Protein AF-0000000066937767 (afdb_homodimer)

Sequence (294 aa):
MSDTKASGKNSNMIISRSSRDGSASFNATEVSEKFTGGAVWVDTVLAAEGILVHNVNFAPGARSFWHWHEKGQVLRVTAGCGWLCDRGAKPVRINVGDVIWCPSSTEHWHGADDQSYMVHQAVSLGSVRFMEEVSDDTYQAKTDSKAMSDTKASGKNSNMIISRSSRDGSASFNATEVSEKFTGGAVWVDTVLAAEGILVHNVNFAPGARSFWHWHEKGQVLRVTAGC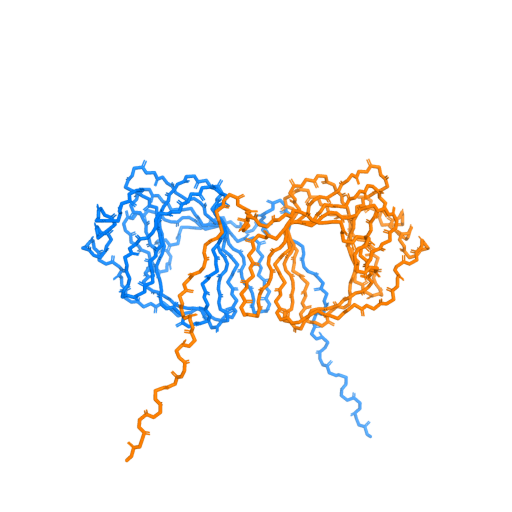GWLCDRGAKPVRINVGDVIWCPSSTEHWHGADDQSYMVHQAVSLGSVRFMEEVSDDTYQAKTDSKA

InterPro domains:
  IPR011051 RmlC-like cupin domain superfamily [SSF51182] (33-140)
  IPR013096 Cupin 2, conserved barrel [PF07883] (56-115)
  IPR014710 RmlC-like jelly roll fold [G3DSA:2.60.120.10] (10-146)
  IPR047263 Hydroxynitrile lyase-like, cupin domain [cd02233] (35-134)

Foldseek 3Di:
DPPPPPPPQCPDDDDFPPQANPDDKDFCCPPPVFKDQDTKIWGWRDDDVFKTKIKIKADARMKGAKKFAQAWKKKAWQDKKWWKDWPPGAIDIDDHPDIDIGGGPTIMMMAHHNPIMTIMMMIGGHDMDGDDGQDPVNRCSNVVPDD/DPPPPDPPQCPDDDDFPPQANPDDKDWCCPPPVQKDQDTKIWGWRDDDVFKTKIKIKADARMKGAKKFAQAWKKKAWQDKKWWKDWPPGAIDIDDHPDIDIGGGPTIMMMAHHNPIMTIMMMIGGHDMDGDDGCDPVNRCSNVVPDD

Structure (mmCIF, N/CA/C/O backbone):
data_AF-0000000066937767-model_v1
#
loop_
_entity.id
_entity.type
_entity.pdbx_description
1 polymer 'Unplaced genomic scaffold supercont1.4, whole genome shotgun sequence'
#
loop_
_atom_site.group_PDB
_atom_site.id
_atom_site.type_symbol
_atom_site.label_atom_id
_atom_site.label_alt_id
_atom_site.label_comp_id
_atom_site.label_asym_id
_atom_site.label_entity_id
_atom_site.label_seq_id
_atom_site.pdbx_PDB_ins_code
_atom_site.Cartn_x
_atom_site.Cartn_y
_atom_site.Cartn_z
_atom_site.occupancy
_atom_site.B_iso_or_equiv
_atom_site.auth_seq_id
_atom_site.auth_comp_id
_atom_site.auth_asym_id
_atom_site.auth_atom_id
_atom_site.pdbx_PDB_model_num
ATOM 1 N N . MET A 1 1 ? -39.125 -17.797 -9.078 1 27.03 1 MET A N 1
ATOM 2 C CA . MET A 1 1 ? -38.062 -17.672 -8.086 1 27.03 1 MET A CA 1
ATOM 3 C C . MET A 1 1 ? -36.906 -16.859 -8.633 1 27.03 1 MET A C 1
ATOM 5 O O . MET A 1 1 ? -36.25 -17.266 -9.594 1 27.03 1 MET A O 1
ATOM 9 N N . SER A 1 2 ? -37.031 -15.539 -8.711 1 28.5 2 SER A N 1
ATOM 10 C CA . SER A 1 2 ? -36.25 -14.547 -9.43 1 28.5 2 SER A CA 1
ATOM 11 C C . SER A 1 2 ? -34.781 -14.547 -8.961 1 28.5 2 SER A C 1
ATOM 13 O O . SER A 1 2 ? -34.5 -14.43 -7.766 1 28.5 2 SER A O 1
ATOM 15 N N . ASP A 1 3 ? -33.844 -15.305 -9.547 1 27.56 3 ASP A N 1
ATOM 16 C CA . ASP A 1 3 ? -32.406 -15.461 -9.359 1 27.56 3 ASP A CA 1
ATOM 17 C C . ASP A 1 3 ? -31.703 -14.109 -9.398 1 27.56 3 ASP A C 1
ATOM 19 O O . ASP A 1 3 ? -31.484 -13.539 -10.469 1 27.56 3 ASP A O 1
ATOM 23 N N . THR A 1 4 ? -32.156 -13.133 -8.664 1 30.83 4 THR A N 1
ATOM 24 C CA . THR A 1 4 ? -31.516 -11.828 -8.633 1 30.83 4 THR A CA 1
ATOM 25 C C . THR A 1 4 ? -30 -11.992 -8.57 1 30.83 4 THR A C 1
ATOM 27 O O . THR A 1 4 ? -29.453 -12.438 -7.555 1 30.83 4 THR A O 1
ATOM 30 N N . LYS A 1 5 ? -29.438 -12.281 -9.664 1 31.95 5 LYS A N 1
ATOM 31 C CA . LYS A 1 5 ? -28 -12.227 -9.883 1 31.95 5 LYS A CA 1
ATOM 32 C C . LYS A 1 5 ? -27.375 -11.039 -9.148 1 31.95 5 LYS A C 1
ATOM 34 O O . LYS A 1 5 ? -27.797 -9.898 -9.336 1 31.95 5 LYS A O 1
ATOM 39 N N . ALA A 1 6 ? -26.844 -11.195 -7.984 1 34 6 ALA A N 1
ATOM 40 C CA . ALA A 1 6 ? -26.109 -10.195 -7.207 1 34 6 ALA A CA 1
ATOM 41 C C . ALA A 1 6 ? -25.422 -9.188 -8.117 1 34 6 ALA A C 1
ATOM 43 O O . ALA A 1 6 ? -24.797 -9.562 -9.109 1 34 6 ALA A O 1
ATOM 44 N N . SER A 1 7 ? -25.719 -8.055 -8.438 1 36.56 7 SER A N 1
ATOM 45 C CA . SER A 1 7 ? -25.172 -6.953 -9.219 1 36.56 7 SER A CA 1
ATOM 46 C C . SE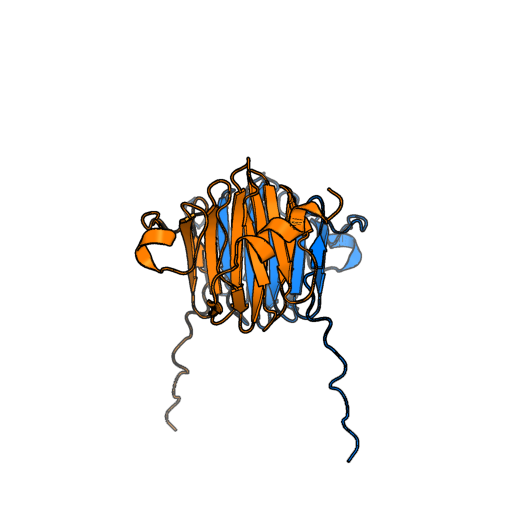R A 1 7 ? -23.641 -6.973 -9.195 1 36.56 7 SER A C 1
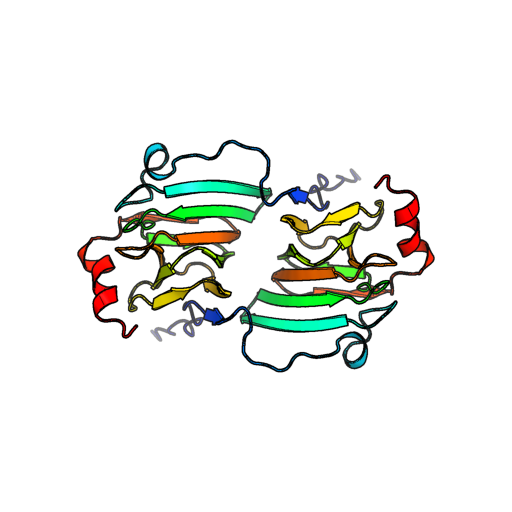ATOM 48 O O . SER A 1 7 ? -23.031 -6.93 -8.125 1 36.56 7 SER A O 1
ATOM 50 N N . GLY A 1 8 ? -22.891 -7.668 -9.992 1 37.34 8 GLY A N 1
ATOM 51 C CA . GLY A 1 8 ? -21.578 -8.273 -10.055 1 37.34 8 GLY A CA 1
ATOM 52 C C . GLY A 1 8 ? -20.453 -7.328 -9.664 1 37.34 8 GLY A C 1
ATOM 53 O O . GLY A 1 8 ? -20.172 -6.367 -10.383 1 37.34 8 GLY A O 1
ATOM 54 N N . LYS A 1 9 ? -20.328 -6.844 -8.43 1 46.44 9 LYS A N 1
ATOM 55 C CA . LYS A 1 9 ? -19.188 -6.098 -7.914 1 46.44 9 LYS A CA 1
ATOM 56 C C . LYS A 1 9 ? -17.938 -6.348 -8.758 1 46.44 9 LYS A C 1
ATOM 58 O O . LYS A 1 9 ? -17.641 -7.492 -9.117 1 46.44 9 LYS A O 1
ATOM 63 N N . ASN A 1 10 ? -17.656 -5.438 -9.625 1 52.62 1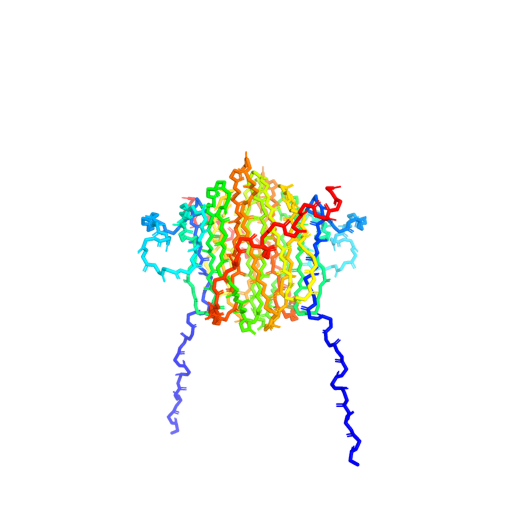0 ASN A N 1
ATOM 64 C CA . ASN A 1 10 ? -16.453 -5.582 -10.445 1 52.62 10 ASN A CA 1
ATOM 65 C C . ASN A 1 10 ? -15.312 -6.203 -9.656 1 52.62 10 ASN A C 1
ATOM 67 O O . ASN A 1 10 ? -14.734 -5.559 -8.773 1 52.62 10 ASN A O 1
ATOM 71 N N . SER A 1 11 ? -15.328 -7.461 -9.461 1 68.81 11 SER A N 1
ATOM 72 C CA . SER A 1 11 ? -14.469 -8.359 -8.688 1 68.81 11 SER A CA 1
ATOM 73 C C . SER A 1 11 ? -13.109 -8.523 -9.352 1 68.81 11 SER A C 1
ATOM 75 O O . SER A 1 11 ? -12.289 -9.328 -8.898 1 68.81 11 SER A O 1
ATOM 77 N N . ASN A 1 12 ? -12.961 -7.488 -10.43 1 85.81 12 ASN A N 1
ATOM 78 C CA . ASN A 1 12 ? -11.695 -7.699 -11.125 1 85.81 12 ASN A CA 1
ATOM 79 C C . ASN A 1 12 ? -10.602 -6.766 -10.602 1 85.81 12 ASN A C 1
ATOM 81 O O . ASN A 1 12 ? -10.898 -5.676 -10.117 1 85.81 12 ASN A O 1
ATOM 85 N N . MET A 1 13 ? -9.461 -7.148 -10.82 1 92.31 13 MET A N 1
ATOM 86 C CA . MET A 1 13 ? -8.312 -6.34 -10.43 1 92.31 13 MET A CA 1
ATOM 87 C C . MET A 1 13 ? -8.258 -5.047 -11.234 1 92.31 13 MET A C 1
ATOM 89 O O . MET A 1 13 ? -8.742 -4.992 -12.367 1 92.31 13 MET A O 1
ATOM 93 N N . ILE A 1 14 ? -7.781 -3.996 -10.742 1 93.94 14 ILE A N 1
ATOM 94 C CA . ILE A 1 14 ? -7.508 -2.711 -11.383 1 93.94 14 ILE A CA 1
ATOM 95 C C . ILE A 1 14 ? -6.008 -2.441 -11.375 1 93.94 14 ILE A C 1
ATOM 97 O O . ILE A 1 14 ? -5.34 -2.609 -10.352 1 93.94 14 ILE A O 1
ATOM 101 N N . ILE A 1 15 ? -5.449 -2.027 -12.523 1 94.56 15 ILE A N 1
ATOM 102 C CA . ILE A 1 15 ? -4.02 -1.774 -12.625 1 94.56 15 ILE A CA 1
ATOM 103 C C . ILE A 1 15 ? -3.779 -0.325 -13.039 1 94.56 15 ILE A C 1
ATOM 105 O O . ILE A 1 15 ? -4.32 0.135 -14.047 1 94.56 15 ILE A O 1
ATOM 109 N N . SER A 1 16 ? -3.074 0.351 -12.234 1 94.38 16 SER A N 1
ATOM 110 C CA . SER A 1 16 ? -2.502 1.632 -12.633 1 94.38 16 SER A CA 1
ATOM 111 C C . SER A 1 16 ? -1.098 1.456 -13.203 1 94.38 16 SER A C 1
ATOM 113 O O . SER A 1 16 ? -0.215 0.915 -12.531 1 94.38 16 SER A O 1
ATOM 115 N N . ARG A 1 17 ? -0.995 1.989 -14.383 1 91.31 17 ARG A N 1
ATOM 116 C CA . ARG A 1 17 ? 0.291 1.852 -15.062 1 91.31 17 ARG A CA 1
ATOM 117 C C . ARG A 1 17 ? 1.196 3.041 -14.758 1 91.31 17 ARG A C 1
ATOM 119 O O . ARG A 1 17 ? 0.728 4.18 -14.672 1 91.31 17 ARG A O 1
ATOM 126 N N . SER A 1 18 ? 2.43 2.902 -14.547 1 85.44 18 SER A N 1
ATOM 127 C CA . SER A 1 18 ? 3.455 3.926 -14.375 1 85.44 18 SER A CA 1
ATOM 128 C C . SER A 1 18 ? 3.221 4.734 -13.102 1 85.44 18 SER A C 1
ATOM 130 O O . SER A 1 18 ? 3.426 5.949 -13.086 1 85.44 18 SER A O 1
ATOM 132 N N . SER A 1 19 ? 2.57 4.152 -12.133 1 86.5 19 SER A N 1
ATOM 133 C CA . SER A 1 19 ? 2.334 4.719 -10.812 1 86.5 19 SER A CA 1
ATOM 134 C C . SER A 1 19 ? 1.391 5.914 -10.883 1 86.5 19 SER A C 1
ATOM 136 O O . SER A 1 19 ? 1.512 6.855 -10.094 1 86.5 19 SER A O 1
ATOM 138 N N . ARG A 1 20 ? 0.561 5.969 -11.898 1 89.62 20 ARG A N 1
ATOM 139 C CA . ARG A 1 20 ? -0.478 6.984 -12.023 1 89.62 20 ARG A CA 1
ATOM 140 C C . ARG A 1 20 ? -1.668 6.457 -12.82 1 89.62 20 ARG A C 1
ATOM 142 O O . ARG A 1 20 ? -1.515 5.566 -13.664 1 89.62 20 ARG A O 1
ATOM 149 N N . ASP A 1 21 ? -2.746 7.055 -12.609 1 90.38 21 ASP A N 1
ATOM 150 C CA . ASP A 1 21 ? -3.924 6.582 -13.336 1 90.38 21 ASP A CA 1
ATOM 151 C C . ASP A 1 21 ? -4.156 7.402 -14.602 1 90.38 21 ASP A C 1
ATOM 153 O O . ASP A 1 21 ? -5.113 7.16 -15.344 1 90.38 21 ASP A O 1
ATOM 157 N N . GLY A 1 22 ? -3.307 8.438 -14.836 1 89.5 22 GLY A N 1
ATOM 158 C CA . GLY A 1 22 ? -3.371 9.219 -16.062 1 89.5 22 GLY A CA 1
ATOM 159 C C . GLY A 1 22 ? -4.023 10.578 -15.867 1 89.5 22 GLY A C 1
ATOM 160 O O . GLY A 1 22 ? -3.908 11.453 -16.719 1 89.5 22 GLY A O 1
ATOM 161 N N . SER A 1 23 ? -4.734 10.789 -14.75 1 91.44 23 SER A N 1
ATOM 162 C CA . SER A 1 23 ? -5.344 12.086 -14.477 1 91.44 23 SER A CA 1
ATOM 163 C C . SER A 1 23 ? -4.285 13.148 -14.195 1 91.44 23 SER A C 1
ATOM 165 O O . SER A 1 23 ? -3.146 12.828 -13.859 1 91.44 23 SER A O 1
ATOM 167 N N . ALA A 1 24 ? -4.656 14.359 -14.398 1 93.5 24 ALA A N 1
ATOM 168 C CA . ALA A 1 24 ? -3.744 15.461 -14.125 1 93.5 24 ALA A CA 1
ATOM 169 C C . ALA A 1 24 ? -3.436 15.555 -12.633 1 93.5 24 ALA A C 1
ATOM 171 O O . ALA A 1 24 ? -4.312 15.336 -11.797 1 93.5 24 ALA A O 1
ATOM 172 N N . SER A 1 25 ? -2.18 15.852 -12.43 1 95.12 25 SER A N 1
ATOM 173 C CA . SER A 1 25 ? -1.875 16.266 -11.062 1 95.12 25 SER A CA 1
ATOM 174 C C . SER A 1 25 ? -2.656 17.5 -10.664 1 95.12 25 SER A C 1
ATOM 176 O O . SER A 1 25 ? -2.955 18.359 -11.508 1 95.12 25 SER A O 1
ATOM 178 N N . PHE A 1 26 ? -2.924 17.562 -9.32 1 94.12 26 PHE A N 1
ATOM 179 C CA . PHE A 1 26 ? -3.633 18.781 -8.93 1 94.12 26 PHE A CA 1
ATOM 180 C C . PHE A 1 26 ? -3.064 19.344 -7.633 1 94.12 26 PHE A C 1
ATOM 182 O O . PHE A 1 26 ? -2.48 18.609 -6.836 1 94.12 26 PHE A O 1
ATOM 189 N N . ASN A 1 27 ? -3.217 20.656 -7.535 1 95.69 27 ASN A N 1
ATOM 190 C CA . ASN A 1 27 ? -2.818 21.359 -6.32 1 95.69 27 ASN A CA 1
ATOM 191 C C . ASN A 1 27 ? -3.891 21.25 -5.238 1 95.69 27 ASN A C 1
ATOM 193 O O . ASN A 1 27 ? -4.871 22 -5.262 1 95.69 27 ASN A O 1
ATOM 197 N N . ALA A 1 28 ? -3.619 20.438 -4.297 1 95.12 28 ALA A N 1
ATOM 198 C CA . ALA A 1 28 ? -4.621 20.141 -3.279 1 95.12 28 ALA A CA 1
ATOM 199 C C . ALA A 1 28 ? -4.805 21.312 -2.322 1 95.12 28 ALA A C 1
ATOM 201 O O . ALA A 1 28 ? -5.891 21.516 -1.772 1 95.12 28 ALA A O 1
ATOM 202 N N . THR A 1 29 ? -3.73 22.031 -2.086 1 92.69 29 THR A N 1
ATOM 203 C CA . THR A 1 29 ? -3.832 23.203 -1.231 1 92.69 29 THR A CA 1
ATOM 204 C C . THR A 1 29 ? -4.828 24.203 -1.811 1 92.69 29 THR A C 1
ATOM 206 O O . THR A 1 29 ? -5.582 24.844 -1.068 1 92.69 29 THR A O 1
ATOM 209 N N . GLU A 1 30 ? -4.91 24.281 -3.057 1 88.56 30 GLU A N 1
ATOM 210 C CA . GLU A 1 30 ? -5.766 25.266 -3.717 1 88.56 30 GLU A CA 1
ATOM 211 C C . GLU A 1 30 ? -7.195 24.75 -3.854 1 88.56 30 GLU A C 1
ATOM 213 O O . GLU A 1 30 ? -8.156 25.516 -3.719 1 88.56 30 GLU A O 1
ATOM 218 N N . VAL A 1 31 ? -7.363 23.484 -3.988 1 87.75 31 VAL A N 1
ATOM 219 C CA . VAL A 1 31 ? -8.68 22.984 -4.387 1 87.75 31 VAL A CA 1
ATOM 220 C C . VAL A 1 31 ? -9.438 22.484 -3.164 1 87.75 31 VAL A C 1
ATOM 222 O O . VAL A 1 31 ? -10.656 22.328 -3.199 1 87.75 31 VAL A O 1
ATOM 225 N N . SER A 1 32 ? -8.906 22.156 -2.012 1 83.5 32 SER A N 1
ATOM 226 C CA . SER A 1 32 ? -9.641 21.484 -0.945 1 83.5 32 SER A CA 1
ATOM 227 C C . SER A 1 32 ? -9.516 22.234 0.375 1 83.5 32 SER A C 1
ATOM 229 O O . SER A 1 32 ? -10.328 22.047 1.285 1 83.5 32 SER A O 1
ATOM 231 N N . GLU A 1 33 ? -8.562 23.062 0.657 1 86.56 33 GLU A N 1
ATOM 232 C CA . GLU A 1 33 ? -8.297 23.734 1.929 1 86.56 33 GLU A CA 1
ATOM 233 C C . GLU A 1 33 ? -8.07 22.719 3.047 1 86.56 33 GLU A C 1
ATOM 235 O O . GLU A 1 33 ? -8.617 22.875 4.145 1 86.56 33 GLU A O 1
ATOM 240 N N . LYS A 1 34 ? -7.43 21.625 2.793 1 96.38 34 LYS A N 1
ATOM 241 C CA . LYS A 1 34 ? -7.184 20.547 3.758 1 96.38 34 LYS A CA 1
ATOM 242 C C . LYS A 1 34 ? -5.695 20.438 4.086 1 96.38 34 LYS A C 1
ATOM 244 O O . LYS A 1 34 ? -5.262 19.453 4.699 1 96.38 34 LYS A O 1
ATOM 249 N N . PHE A 1 35 ? -4.977 21.469 3.648 1 97.94 35 PHE A N 1
ATOM 250 C CA . PHE A 1 35 ? -3.531 21.516 3.846 1 97.94 35 PHE A CA 1
ATOM 251 C C . PHE A 1 35 ? -3.086 22.922 4.234 1 97.94 35 PHE A C 1
ATOM 253 O O . PHE A 1 35 ? -3.797 23.891 3.982 1 97.94 35 PHE A O 1
ATOM 260 N N . THR A 1 36 ? -1.936 23.047 4.824 1 97.25 36 THR A N 1
ATOM 261 C CA . THR A 1 36 ? -1.391 24.344 5.215 1 97.25 36 THR A CA 1
ATOM 262 C C . THR A 1 36 ? 0.134 24.328 5.156 1 97.25 36 THR A C 1
ATOM 264 O O . THR A 1 36 ? 0.746 23.266 5.023 1 97.25 36 THR A O 1
ATOM 267 N N . GLY A 1 37 ? 0.744 25.469 5.164 1 97.06 37 GLY A N 1
ATOM 268 C CA . GLY A 1 37 ? 2.184 25.609 5.305 1 97.06 37 GLY A CA 1
ATOM 269 C C . GLY A 1 37 ? 2.914 25.609 3.977 1 97.06 37 GLY A C 1
ATOM 270 O O . GLY A 1 37 ? 4.125 25.844 3.928 1 97.06 37 GLY A O 1
ATOM 271 N N . GLY A 1 38 ? 2.229 25.359 2.885 1 96.88 38 GLY A N 1
ATOM 272 C CA . GLY A 1 38 ? 2.826 25.344 1.56 1 96.88 38 GLY A CA 1
ATOM 273 C C . GLY A 1 38 ? 2.018 24.547 0.554 1 96.88 38 GLY A C 1
ATOM 274 O O . GLY A 1 38 ? 0.963 24 0.89 1 96.88 38 GLY A O 1
ATOM 275 N N . ALA A 1 39 ? 2.541 24.453 -0.615 1 97.5 39 ALA A N 1
ATOM 276 C CA . ALA A 1 39 ? 1.833 23.75 -1.683 1 97.5 39 ALA A CA 1
ATOM 277 C C . ALA A 1 39 ? 1.867 22.234 -1.461 1 97.5 39 ALA A C 1
ATOM 279 O O . ALA A 1 39 ? 2.891 21.688 -1.046 1 97.5 39 ALA A O 1
ATOM 280 N N . VAL A 1 40 ? 0.792 21.609 -1.75 1 98.62 40 VAL A N 1
ATOM 281 C CA . VAL A 1 40 ? 0.689 20.156 -1.787 1 98.62 40 VAL A CA 1
ATOM 282 C C . VAL A 1 40 ? 0.133 19.703 -3.139 1 98.62 40 VAL A C 1
ATOM 284 O O . VAL A 1 40 ? -0.978 20.094 -3.516 1 98.62 40 VAL A O 1
ATOM 287 N N . TRP A 1 41 ? 0.929 18.953 -3.863 1 98 41 TRP A N 1
ATOM 288 C CA . TRP A 1 41 ? 0.505 18.406 -5.152 1 98 41 TRP A CA 1
ATOM 289 C C . TRP A 1 41 ? 0.172 16.922 -5.039 1 98 41 TRP A C 1
ATOM 291 O O . TRP A 1 41 ? 0.88 16.172 -4.363 1 98 41 TRP A O 1
ATOM 301 N N . VAL A 1 42 ? -0.881 16.5 -5.703 1 97.38 42 VAL A N 1
ATOM 302 C CA . VAL A 1 42 ? -1.35 15.125 -5.586 1 97.38 42 VAL A CA 1
ATOM 303 C C . VAL A 1 42 ? -1.466 14.5 -6.973 1 97.38 42 VAL A C 1
ATOM 305 O O . VAL A 1 42 ? -1.986 15.125 -7.902 1 97.38 42 VAL A O 1
ATOM 308 N N . ASP A 1 43 ? -0.919 13.273 -7.125 1 97.06 43 ASP A N 1
ATOM 309 C CA . ASP A 1 43 ? -1.178 12.398 -8.258 1 97.06 43 ASP A CA 1
ATOM 310 C C . ASP A 1 43 ? -2.068 11.227 -7.852 1 97.06 43 ASP A C 1
ATOM 312 O O . ASP A 1 43 ? -1.737 10.477 -6.93 1 97.06 43 ASP A O 1
ATOM 316 N N . THR A 1 44 ? -3.121 11.117 -8.602 1 97.25 44 THR A N 1
ATOM 317 C CA . THR A 1 44 ? -3.92 9.922 -8.367 1 97.25 44 THR A CA 1
ATOM 318 C C . THR A 1 44 ? -3.271 8.703 -9.023 1 97.25 44 THR A C 1
ATOM 320 O O . THR A 1 44 ? -2.975 8.727 -10.219 1 97.25 44 THR A O 1
ATOM 323 N N . VAL A 1 45 ? -3.064 7.73 -8.25 1 97.88 45 VAL A N 1
ATOM 324 C CA . VAL A 1 45 ? -2.475 6.492 -8.742 1 97.88 45 VAL A CA 1
ATOM 325 C C . VAL A 1 45 ? -3.576 5.484 -9.055 1 97.88 45 VAL A C 1
ATOM 327 O O . VAL A 1 45 ? -3.594 4.895 -10.141 1 97.88 45 VAL A O 1
ATOM 330 N N . LEU A 1 46 ? -4.527 5.309 -8.141 1 96.88 46 LEU A N 1
ATOM 331 C CA . LEU A 1 46 ? -5.598 4.324 -8.258 1 96.88 46 LEU A CA 1
ATOM 332 C C . LEU A 1 46 ? -6.797 4.73 -7.41 1 96.88 46 LEU A C 1
ATOM 334 O O . LEU A 1 46 ? -6.637 5.188 -6.273 1 96.88 46 LEU A O 1
ATOM 338 N N . ALA A 1 47 ? -7.996 4.586 -7.98 1 95.38 47 ALA A N 1
ATOM 339 C CA . ALA A 1 47 ? -9.258 4.82 -7.277 1 95.38 47 ALA A CA 1
ATOM 340 C C . ALA A 1 47 ? -10.234 3.672 -7.512 1 95.38 47 ALA A C 1
ATOM 342 O O . ALA A 1 47 ? -10.547 3.34 -8.656 1 95.38 47 ALA A O 1
ATOM 343 N N . ALA A 1 48 ? -10.633 3.066 -6.496 1 95 48 ALA A N 1
ATOM 344 C CA . ALA A 1 48 ? -11.617 1.989 -6.523 1 95 48 ALA A CA 1
ATOM 345 C C . ALA A 1 48 ? -12.508 2.025 -5.281 1 95 48 ALA A C 1
ATOM 347 O O . ALA A 1 48 ? -12.305 2.857 -4.391 1 95 48 ALA A O 1
ATOM 348 N N . GLU A 1 49 ? -13.508 1.239 -5.277 1 93.06 49 GLU A N 1
ATOM 349 C CA . GLU A 1 49 ? -14.383 1.203 -4.109 1 93.06 49 GLU A CA 1
ATOM 350 C C . GLU A 1 49 ? -13.602 0.868 -2.842 1 93.06 49 GLU A C 1
ATOM 352 O O . GLU A 1 49 ? -12.93 -0.163 -2.775 1 93.06 49 GLU A O 1
ATOM 357 N N . GLY A 1 50 ? -13.648 1.754 -1.936 1 93.19 50 GLY A N 1
ATOM 358 C CA . GLY A 1 50 ? -13.094 1.509 -0.614 1 93.19 50 GLY A CA 1
ATOM 359 C C . GLY A 1 50 ? -11.602 1.786 -0.529 1 93.19 50 GLY A C 1
ATOM 360 O O . GLY A 1 50 ? -10.984 1.554 0.509 1 93.19 50 GLY A O 1
ATOM 361 N N . ILE A 1 51 ? -11.016 2.225 -1.632 1 96.25 51 ILE A N 1
ATOM 362 C CA . ILE A 1 51 ? -9.57 2.432 -1.6 1 96.25 51 ILE A CA 1
ATOM 363 C C . ILE A 1 51 ? -9.195 3.592 -2.518 1 96.25 51 ILE A C 1
ATOM 365 O O . ILE A 1 51 ? -9.758 3.736 -3.607 1 96.25 51 ILE A O 1
ATOM 369 N N . LEU A 1 52 ? -8.297 4.395 -2.086 1 97.31 52 LEU A N 1
ATOM 370 C CA . LEU A 1 52 ? -7.656 5.453 -2.859 1 97.31 52 LEU A CA 1
ATOM 371 C C . LEU A 1 52 ? -6.145 5.422 -2.672 1 97.31 52 LEU A C 1
ATOM 373 O O . LEU A 1 52 ? -5.656 5.32 -1.545 1 97.31 52 LEU A O 1
ATOM 377 N N . VAL A 1 53 ? -5.41 5.426 -3.803 1 98.19 53 VAL A N 1
ATOM 378 C CA . VAL A 1 53 ? -3.951 5.496 -3.762 1 98.19 53 VAL A CA 1
ATOM 379 C C . VAL A 1 53 ? -3.479 6.793 -4.41 1 98.19 53 VAL A C 1
ATOM 381 O O . VAL A 1 53 ? -3.812 7.078 -5.566 1 98.19 53 VAL A O 1
ATOM 384 N N . HIS A 1 54 ? -2.699 7.605 -3.656 1 98.25 54 HIS A N 1
ATOM 385 C CA . HIS A 1 54 ? -2.18 8.883 -4.133 1 98.25 54 HIS A CA 1
ATOM 386 C C . HIS A 1 54 ? -0.676 8.984 -3.908 1 98.25 54 HIS A C 1
ATOM 388 O O . HIS A 1 54 ? -0.168 8.539 -2.877 1 98.25 54 HIS A O 1
ATOM 394 N N . ASN A 1 55 ? -0.022 9.523 -4.859 1 98.19 55 ASN A N 1
ATOM 395 C CA . ASN A 1 55 ? 1.251 10.172 -4.547 1 98.19 55 ASN A CA 1
ATOM 396 C C . ASN A 1 55 ? 1.056 11.617 -4.113 1 98.19 55 ASN A C 1
ATOM 398 O O . ASN A 1 55 ? 0.443 12.406 -4.832 1 98.19 55 ASN A O 1
ATOM 402 N N . VAL A 1 56 ? 1.552 11.977 -2.992 1 98.56 56 VAL A N 1
ATOM 403 C CA . VAL A 1 56 ? 1.357 13.312 -2.438 1 98.56 56 VAL A CA 1
ATOM 404 C C . VAL A 1 56 ? 2.711 13.984 -2.229 1 98.56 56 VAL A C 1
ATOM 406 O O . VAL A 1 56 ? 3.576 13.453 -1.53 1 98.56 56 VAL A O 1
ATOM 409 N N . ASN A 1 57 ? 2.873 15.102 -2.801 1 98.62 57 ASN A N 1
ATOM 410 C CA . ASN A 1 57 ? 4.094 15.898 -2.717 1 98.62 57 ASN A CA 1
ATOM 411 C C . ASN A 1 57 ? 3.891 17.141 -1.857 1 98.62 57 ASN A C 1
ATOM 413 O O . ASN A 1 57 ? 3.197 18.078 -2.266 1 98.62 57 ASN A O 1
ATOM 417 N N . PHE A 1 58 ? 4.504 17.156 -0.762 1 98.81 58 PHE A N 1
ATOM 418 C CA . PHE A 1 58 ? 4.457 18.297 0.148 1 98.81 58 PHE A CA 1
ATOM 419 C C . PHE A 1 58 ? 5.66 19.203 -0.059 1 98.81 58 PHE A C 1
ATOM 421 O O . PHE A 1 58 ? 6.805 18.766 0.062 1 98.81 58 PHE A O 1
ATOM 428 N N . ALA A 1 59 ? 5.422 20.438 -0.321 1 98.69 59 ALA A N 1
ATOM 429 C CA . ALA A 1 59 ? 6.504 21.422 -0.272 1 98.69 59 ALA A CA 1
ATOM 430 C C . ALA A 1 59 ? 7.039 21.578 1.148 1 98.69 59 ALA A C 1
ATOM 432 O O . ALA A 1 59 ? 6.352 21.25 2.117 1 98.69 59 ALA A O 1
ATOM 433 N N . PRO A 1 60 ? 8.281 22.078 1.279 1 98.5 60 PRO A N 1
ATOM 434 C CA . PRO A 1 60 ? 8.805 22.312 2.627 1 98.5 60 PRO A CA 1
ATOM 435 C C . PRO A 1 60 ? 7.848 23.109 3.506 1 98.5 60 PRO A C 1
ATOM 437 O O . PRO A 1 60 ? 7.297 24.125 3.061 1 98.5 60 PRO A O 1
ATOM 440 N N . GLY A 1 61 ? 7.609 22.516 4.688 1 98 61 GLY A N 1
ATOM 441 C CA . GLY A 1 61 ? 6.746 23.188 5.645 1 98 61 GLY A CA 1
ATOM 442 C C . GLY A 1 61 ? 5.285 22.797 5.504 1 98 61 GLY A C 1
ATOM 443 O O . GLY A 1 61 ? 4.48 23.047 6.406 1 98 61 GLY A O 1
ATOM 444 N N . ALA A 1 62 ? 4.883 22.203 4.379 1 98.56 62 ALA A N 1
ATOM 445 C CA . ALA A 1 62 ? 3.486 21.859 4.117 1 98.56 62 ALA A CA 1
ATOM 446 C C . ALA A 1 62 ? 3.068 20.609 4.891 1 98.56 62 ALA A C 1
ATOM 448 O O . ALA A 1 62 ? 3.875 19.703 5.102 1 98.56 62 ALA A O 1
ATOM 449 N N . ARG A 1 63 ? 1.783 20.531 5.273 1 98.56 63 ARG A N 1
ATOM 450 C CA . ARG A 1 63 ? 1.239 19.391 6 1 98.56 63 ARG A CA 1
ATOM 451 C C . ARG A 1 63 ? -0.275 19.312 5.844 1 98.56 63 ARG A C 1
ATOM 453 O O . ARG A 1 63 ? -0.924 20.312 5.523 1 98.56 63 ARG A O 1
ATOM 460 N N . SER A 1 64 ? -0.736 18.172 6.055 1 98.56 64 SER A N 1
ATOM 461 C CA . SER A 1 64 ? -2.182 17.969 6.059 1 98.56 64 SER A CA 1
ATOM 462 C C . SER A 1 64 ? -2.818 18.578 7.305 1 98.56 64 SER A C 1
ATOM 464 O O . SER A 1 64 ? -2.145 18.781 8.312 1 98.56 64 SER A O 1
ATOM 466 N N . PHE A 1 65 ? -4.125 18.797 7.176 1 98.5 65 PHE A N 1
ATOM 467 C CA . PHE A 1 65 ? -4.914 18.984 8.391 1 98.5 65 PHE A CA 1
ATOM 468 C C . PHE A 1 65 ? -4.984 17.688 9.188 1 98.5 65 PHE A C 1
ATOM 470 O O . PHE A 1 65 ? -4.633 16.625 8.68 1 98.5 65 PHE A O 1
ATOM 477 N N . TRP A 1 66 ? -5.363 17.859 10.477 1 98.56 66 TRP A N 1
ATOM 478 C CA . TRP A 1 66 ? -5.73 16.656 11.211 1 98.56 66 TRP A CA 1
ATOM 479 C C . TRP A 1 66 ? -6.789 15.859 10.461 1 98.56 66 TRP A C 1
ATOM 481 O O . TRP A 1 66 ? -7.723 16.438 9.898 1 98.56 66 TRP A O 1
ATOM 491 N N . HIS A 1 67 ? -6.676 14.516 10.492 1 98.56 67 HIS A N 1
ATOM 492 C CA . HIS A 1 67 ? -7.664 13.672 9.82 1 98.56 67 HIS A CA 1
ATOM 493 C C . HIS A 1 67 ? -7.582 12.234 10.312 1 98.56 67 HIS A C 1
ATOM 495 O O . HIS A 1 67 ? -6.676 11.883 11.07 1 98.56 67 HIS A O 1
ATOM 501 N N . TRP A 1 68 ? -8.555 11.445 9.977 1 97.44 68 TRP A N 1
ATOM 502 C CA . TRP A 1 68 ? -8.523 10.008 10.203 1 97.44 68 TRP A CA 1
ATOM 503 C C . TRP A 1 68 ? -9.234 9.266 9.07 1 97.44 68 TRP A C 1
ATOM 505 O O . TRP A 1 68 ? -9.992 9.859 8.312 1 97.44 68 TRP A O 1
ATOM 515 N N . HIS A 1 69 ? -8.906 8.016 8.938 1 97.62 69 HIS A N 1
ATOM 516 C CA . HIS A 1 69 ? -9.477 7.137 7.918 1 97.62 69 HIS A CA 1
ATOM 517 C C . HIS A 1 69 ? -10.32 6.031 8.555 1 97.62 69 HIS A C 1
ATOM 519 O O . HIS A 1 69 ? -9.938 5.477 9.586 1 97.62 69 HIS A O 1
ATOM 525 N N . GLU A 1 70 ? -11.383 5.703 7.898 1 97.12 70 GLU A N 1
ATOM 526 C CA . GLU A 1 70 ? -12.336 4.719 8.398 1 97.12 70 GLU A CA 1
ATOM 527 C C . GLU A 1 70 ? -11.68 3.352 8.562 1 97.12 70 GLU A C 1
ATOM 529 O O . GLU A 1 70 ? -11.906 2.664 9.562 1 97.12 70 GLU A O 1
ATOM 534 N N . LYS A 1 71 ? -10.875 2.943 7.598 1 96.44 71 LYS A N 1
ATOM 535 C CA . LYS A 1 71 ? -10.297 1.604 7.641 1 96.44 71 LYS A CA 1
ATOM 536 C C . LYS A 1 71 ? -8.773 1.661 7.605 1 96.44 71 LYS A C 1
ATOM 538 O O . LYS A 1 71 ? -8.125 0.707 7.18 1 96.44 71 LYS A O 1
ATOM 543 N N . GLY A 1 72 ? -8.18 2.855 7.918 1 96.81 72 GLY A N 1
ATOM 544 C CA . GLY A 1 72 ? -6.742 2.99 8.055 1 96.81 72 GLY A CA 1
ATOM 545 C C . GLY A 1 72 ? -6.07 3.521 6.805 1 96.81 72 GLY A C 1
ATOM 546 O O . GLY A 1 72 ? -6.73 3.762 5.793 1 96.81 72 GLY A O 1
ATOM 547 N N . GLN A 1 73 ? -4.746 3.713 6.934 1 98.19 73 GLN A N 1
ATOM 548 C CA . GLN A 1 73 ? -3.916 4.254 5.863 1 98.19 73 GLN A CA 1
ATOM 549 C C . GLN A 1 73 ? -2.496 3.703 5.938 1 98.19 73 GLN A C 1
ATOM 551 O O . GLN A 1 73 ? -1.928 3.582 7.027 1 98.19 73 GLN A O 1
ATOM 556 N N . VAL A 1 74 ? -1.933 3.395 4.805 1 98.25 74 VAL A N 1
ATOM 557 C CA . VAL A 1 74 ? -0.526 3.02 4.695 1 98.25 74 VAL A CA 1
ATOM 558 C C . VAL A 1 74 ? 0.245 4.117 3.965 1 98.25 74 VAL A C 1
ATOM 560 O O . VAL A 1 74 ? -0.179 4.578 2.902 1 98.25 74 VAL A O 1
ATOM 563 N N . LEU A 1 75 ? 1.344 4.543 4.52 1 98.5 75 LEU A N 1
ATOM 564 C CA . LEU A 1 75 ? 2.225 5.508 3.875 1 98.5 75 LEU A CA 1
ATOM 565 C C . LEU A 1 75 ? 3.574 4.879 3.545 1 98.5 75 LEU A C 1
ATOM 567 O O . LEU A 1 75 ? 4.117 4.113 4.344 1 98.5 75 LEU A O 1
ATOM 571 N N . ARG A 1 76 ? 4.062 5.195 2.418 1 97.81 76 ARG A N 1
ATOM 572 C CA . ARG A 1 76 ? 5.441 4.906 2.041 1 97.81 76 ARG A CA 1
ATOM 573 C C . ARG A 1 76 ? 6.152 6.164 1.555 1 97.81 76 ARG A C 1
ATOM 575 O O . ARG A 1 76 ? 5.762 6.758 0.547 1 97.81 76 ARG A O 1
ATOM 582 N N . VAL A 1 77 ? 7.215 6.52 2.254 1 98.44 77 VAL A N 1
ATOM 583 C CA . VAL A 1 77 ? 7.961 7.703 1.835 1 98.44 77 VAL A CA 1
ATOM 584 C C . VAL A 1 77 ? 8.852 7.355 0.645 1 98.44 77 VAL A C 1
ATOM 586 O O . VAL A 1 77 ? 9.625 6.398 0.698 1 98.44 77 VAL A O 1
ATOM 589 N N . THR A 1 78 ? 8.766 8.164 -0.408 1 97.25 78 THR A N 1
ATOM 590 C CA . THR A 1 78 ? 9.484 7.816 -1.632 1 97.25 78 THR A CA 1
ATOM 591 C C . THR A 1 78 ? 10.523 8.883 -1.973 1 97.25 78 THR A C 1
ATOM 593 O O . THR A 1 78 ? 11.414 8.641 -2.787 1 97.25 78 THR A O 1
ATOM 596 N N . ALA A 1 79 ? 10.352 10.078 -1.406 1 98.19 79 ALA A N 1
ATOM 597 C CA . ALA A 1 79 ? 11.344 11.133 -1.608 1 98.19 79 ALA A CA 1
ATOM 598 C C . ALA A 1 79 ? 11.328 12.125 -0.449 1 98.19 79 ALA A C 1
ATOM 600 O O . ALA A 1 79 ? 10.281 12.383 0.141 1 98.19 79 ALA A O 1
ATOM 601 N N . GLY A 1 80 ? 12.492 12.617 -0.13 1 98.06 80 GLY A N 1
ATOM 602 C CA . GLY A 1 80 ? 12.617 13.617 0.919 1 98.06 80 GLY A CA 1
ATOM 603 C C . GLY A 1 80 ? 12.391 13.055 2.311 1 98.06 80 GLY A C 1
ATOM 604 O O . GLY A 1 80 ? 12.742 11.906 2.586 1 98.06 80 GLY A O 1
ATOM 605 N N . CYS A 1 81 ? 11.977 13.984 3.184 1 98 81 CYS A N 1
ATOM 606 C CA . CYS A 1 81 ? 11.695 13.602 4.562 1 98 81 CYS A CA 1
ATOM 607 C C . CYS A 1 81 ? 10.617 14.484 5.168 1 98 81 CYS A C 1
ATOM 609 O O . CYS A 1 81 ? 10.352 15.578 4.668 1 98 81 CYS A O 1
ATOM 611 N N . GLY A 1 82 ? 10.016 13.969 6.16 1 98.25 82 GLY A N 1
ATOM 612 C CA . GLY A 1 82 ? 8.922 14.703 6.789 1 98.25 82 GLY A CA 1
ATOM 613 C C . GLY A 1 82 ? 8.578 14.195 8.172 1 98.25 82 GLY A C 1
ATOM 614 O O . GLY A 1 82 ? 9.453 13.703 8.898 1 98.25 82 GLY A O 1
ATOM 615 N N . TRP A 1 83 ? 7.312 14.469 8.5 1 98.25 83 TRP A N 1
ATOM 616 C CA . TRP A 1 83 ? 6.875 14.18 9.859 1 98.25 83 TRP A CA 1
ATOM 617 C C . TRP A 1 83 ? 5.465 13.594 9.867 1 98.25 83 TRP A C 1
ATOM 619 O O . TRP A 1 83 ? 4.645 13.922 9.008 1 98.25 83 TRP A O 1
ATOM 629 N N . LEU A 1 84 ? 5.227 12.789 10.789 1 98 84 LEU A N 1
ATOM 630 C CA . LEU A 1 84 ? 3.92 12.234 11.117 1 98 84 LEU A CA 1
ATOM 631 C C . LEU A 1 84 ? 3.648 12.344 12.617 1 98 84 LEU A C 1
ATOM 633 O O . LEU A 1 84 ? 4.555 12.164 13.43 1 98 84 LEU A O 1
ATOM 637 N N . CYS A 1 85 ? 2.359 12.562 12.93 1 97.5 85 CYS A N 1
ATOM 638 C CA . CYS A 1 85 ? 2.035 12.727 14.344 1 97.5 85 CYS A CA 1
ATOM 639 C C . CYS A 1 85 ? 0.62 12.242 14.641 1 97.5 85 CYS A C 1
ATOM 641 O O . CYS A 1 85 ? -0.338 12.695 14.008 1 97.5 85 CYS A O 1
ATOM 643 N N . ASP A 1 86 ? 0.531 11.328 15.578 1 96.69 86 ASP A N 1
ATOM 644 C CA . ASP A 1 86 ? -0.772 10.992 16.141 1 96.69 86 ASP A CA 1
ATOM 645 C C . ASP A 1 86 ? -1.24 12.062 17.125 1 96.69 86 ASP A C 1
ATOM 647 O O . ASP A 1 86 ? -0.429 12.656 17.844 1 96.69 86 ASP A O 1
ATOM 651 N N . ARG A 1 87 ? -2.496 12.172 17.125 1 96.38 87 ARG A N 1
ATOM 652 C CA . ARG A 1 87 ? -3.025 13.102 18.125 1 96.38 87 ARG A CA 1
ATOM 653 C C . ARG A 1 87 ? -2.568 12.719 19.531 1 96.38 87 ARG A C 1
ATOM 655 O O . ARG A 1 87 ? -2.658 11.555 19.922 1 96.38 87 ARG A O 1
ATOM 662 N N . GLY A 1 88 ? -2.061 13.719 20.25 1 93.62 88 GLY A N 1
ATOM 663 C CA . GLY A 1 88 ? -1.622 13.508 21.625 1 93.62 88 GLY A CA 1
ATOM 664 C C . GLY A 1 88 ? -0.191 13.016 21.719 1 93.62 88 GLY A C 1
ATOM 665 O O . GLY A 1 88 ? 0.347 12.875 22.812 1 93.62 88 GLY A O 1
ATOM 666 N N . ALA A 1 89 ? 0.489 12.75 20.672 1 93.88 89 ALA A N 1
ATOM 667 C CA . ALA A 1 89 ? 1.873 12.281 20.656 1 93.88 89 ALA A CA 1
ATOM 668 C C . ALA A 1 89 ? 2.807 13.359 20.094 1 93.88 89 ALA A C 1
ATOM 670 O O . ALA A 1 89 ? 2.359 14.438 19.703 1 93.88 89 ALA A O 1
ATOM 671 N N . LYS A 1 90 ? 4.043 13.023 20.141 1 94 90 LYS A N 1
ATOM 672 C CA . LYS A 1 90 ? 5.031 13.883 19.484 1 94 90 LYS A CA 1
ATOM 673 C C . LYS A 1 90 ? 5.242 13.484 18.031 1 94 90 LYS A C 1
ATOM 675 O O . LYS A 1 90 ? 5.172 12.305 17.688 1 94 90 LYS A O 1
ATOM 680 N N . PRO A 1 91 ? 5.531 14.523 17.25 1 96.88 91 PRO A N 1
ATOM 681 C CA . PRO A 1 91 ? 5.836 14.172 15.859 1 96.88 91 PRO A CA 1
ATOM 682 C C . PRO A 1 91 ? 7.027 13.234 15.727 1 96.88 91 PRO A C 1
ATOM 684 O O . PRO A 1 91 ? 7.992 13.344 16.484 1 96.88 91 PRO A O 1
ATOM 687 N N . VAL A 1 92 ? 6.977 12.391 14.75 1 96.62 92 VAL A N 1
ATOM 688 C CA . VAL A 1 92 ? 8.047 11.445 14.453 1 96.62 92 VAL A CA 1
ATOM 689 C C . VAL A 1 92 ? 8.57 11.68 13.039 1 96.62 92 VAL A C 1
ATOM 691 O O . VAL A 1 92 ? 7.789 11.812 12.094 1 96.62 92 VAL A O 1
ATOM 694 N N . ARG A 1 93 ? 9.867 11.68 12.945 1 97.25 93 ARG A N 1
ATOM 695 C CA . ARG A 1 93 ? 10.469 11.867 11.625 1 97.25 93 ARG A CA 1
ATOM 696 C C . ARG A 1 93 ? 10.258 10.633 10.75 1 97.25 93 ARG A C 1
ATOM 698 O O . ARG A 1 93 ? 10.398 9.5 11.227 1 97.25 93 ARG A O 1
ATOM 705 N N . ILE A 1 94 ? 10.008 10.898 9.523 1 97.12 94 ILE A N 1
ATOM 706 C CA . ILE A 1 94 ? 9.875 9.812 8.562 1 97.12 94 ILE A CA 1
ATOM 707 C C . ILE A 1 94 ? 10.766 10.078 7.355 1 97.12 94 ILE A C 1
ATOM 709 O O . ILE A 1 94 ? 10.93 11.227 6.938 1 97.12 94 ILE A O 1
ATOM 713 N N . ASN A 1 95 ? 11.328 9 6.848 1 97.31 95 ASN A N 1
ATOM 714 C CA . ASN A 1 95 ? 12.32 9.062 5.785 1 97.31 95 ASN A CA 1
ATOM 715 C C . ASN A 1 95 ? 12.016 8.055 4.676 1 97.31 95 ASN A C 1
ATOM 717 O O . ASN A 1 95 ? 11.203 7.152 4.859 1 97.31 95 ASN A O 1
ATOM 721 N N . VAL A 1 96 ? 12.727 8.297 3.514 1 97.19 96 VAL A N 1
ATOM 722 C CA . VAL A 1 96 ? 12.617 7.34 2.418 1 97.19 96 VAL A CA 1
ATOM 723 C C . VAL A 1 96 ? 12.898 5.93 2.934 1 97.19 96 VAL A C 1
ATOM 725 O O . VAL A 1 96 ? 13.867 5.711 3.66 1 97.19 96 VAL A O 1
ATOM 728 N N . GLY A 1 97 ? 11.977 5.012 2.561 1 94.75 97 GLY A N 1
ATOM 729 C CA . GLY A 1 97 ? 12.117 3.641 3.021 1 94.75 97 GLY A CA 1
ATOM 730 C C . GLY A 1 97 ? 11.172 3.297 4.16 1 94.75 97 GLY A C 1
ATOM 731 O O . GLY A 1 97 ? 10.938 2.121 4.445 1 94.75 97 GLY A O 1
ATOM 732 N N . ASP A 1 98 ? 10.711 4.324 4.848 1 97.12 98 ASP A N 1
ATOM 733 C CA . ASP A 1 98 ? 9.75 4.082 5.918 1 97.12 98 ASP A CA 1
ATOM 734 C C . ASP A 1 98 ? 8.391 3.674 5.355 1 97.12 98 ASP A C 1
ATOM 736 O O . ASP A 1 98 ? 7.93 4.234 4.359 1 97.12 98 ASP A O 1
ATOM 740 N N . VAL A 1 99 ? 7.832 2.635 5.906 1 98.06 99 VAL A N 1
ATOM 741 C CA . VAL A 1 99 ? 6.449 2.23 5.684 1 98.06 99 VAL A CA 1
ATOM 742 C C . VAL A 1 99 ? 5.66 2.357 6.984 1 98.06 99 VAL A C 1
ATOM 744 O O . VAL A 1 99 ? 6.066 1.827 8.016 1 98.06 99 VAL A O 1
ATOM 747 N N . ILE A 1 100 ? 4.527 3.066 6.922 1 97.94 100 ILE A N 1
ATOM 748 C CA . ILE A 1 100 ? 3.791 3.428 8.133 1 97.94 100 ILE A CA 1
ATOM 749 C C . ILE A 1 100 ? 2.359 2.908 8.039 1 97.94 100 ILE A C 1
ATOM 751 O O . ILE A 1 100 ? 1.715 3.025 6.992 1 97.94 100 ILE A O 1
ATOM 755 N N . TRP A 1 101 ? 1.896 2.303 9.062 1 98 101 TRP A N 1
ATOM 756 C CA . TRP A 1 101 ? 0.485 1.965 9.211 1 98 101 TRP A CA 1
ATOM 757 C C . TRP A 1 101 ? -0.189 2.889 10.219 1 98 101 TRP A C 1
ATOM 759 O O . TRP A 1 101 ? 0.239 2.977 11.375 1 98 101 TRP A O 1
ATOM 769 N N . CYS A 1 102 ? -1.158 3.627 9.773 1 97.31 102 CYS A N 1
ATOM 770 C CA . CYS A 1 102 ? -2.064 4.387 10.625 1 97.31 102 CYS A CA 1
ATOM 771 C C . CYS A 1 102 ? -3.391 3.652 10.797 1 97.31 102 CYS A C 1
ATOM 773 O O . CYS A 1 102 ? -4.203 3.605 9.875 1 97.31 102 CYS A O 1
ATOM 775 N N . PRO A 1 103 ? -3.699 3.178 11.961 1 96.69 103 PRO A N 1
ATOM 776 C CA . PRO A 1 103 ? -4.895 2.352 12.156 1 96.69 103 PRO A CA 1
ATOM 777 C C . PRO A 1 103 ? -6.191 3.131 11.953 1 96.69 103 PRO A C 1
ATOM 779 O O . PRO A 1 103 ? -6.184 4.363 11.977 1 96.69 103 PRO A O 1
ATOM 782 N N . SER A 1 104 ? -7.246 2.311 11.797 1 96.19 104 SER A N 1
ATOM 783 C CA . SER A 1 104 ? -8.586 2.875 11.641 1 96.19 104 SER A CA 1
ATOM 784 C C . SER A 1 104 ? -8.891 3.889 12.734 1 96.19 104 SER A C 1
ATOM 786 O O . SER A 1 104 ? -8.578 3.66 13.906 1 96.19 104 SER A O 1
ATOM 788 N N . SER A 1 105 ? -9.398 5.082 12.336 1 95.69 105 SER A N 1
ATOM 789 C CA . SER A 1 105 ? -9.977 6.117 13.188 1 95.69 105 SER A CA 1
ATOM 790 C C . SER A 1 105 ? -8.898 6.809 14.023 1 95.69 105 SER A C 1
ATOM 792 O O . SER A 1 105 ? -9.203 7.426 15.047 1 95.69 105 SER A O 1
ATOM 794 N N . THR A 1 106 ? -7.703 6.684 13.672 1 95.69 106 THR A N 1
ATOM 795 C CA . THR A 1 106 ? -6.621 7.371 14.375 1 95.69 106 THR A CA 1
ATOM 796 C C . THR A 1 106 ? -6.387 8.758 13.773 1 95.69 106 THR A C 1
ATOM 798 O O . THR A 1 106 ? -6.082 8.883 12.586 1 95.69 106 THR A O 1
ATOM 801 N N . GLU A 1 107 ? -6.543 9.703 14.633 1 97.81 107 GLU A N 1
ATOM 802 C CA . GLU A 1 107 ? -6.305 11.07 14.18 1 97.81 107 GLU A CA 1
ATOM 803 C C . GLU A 1 107 ? -4.812 11.352 14.047 1 97.81 107 GLU A C 1
ATOM 805 O O . GLU A 1 107 ? -4.043 11.148 14.984 1 97.81 107 GLU A O 1
ATOM 810 N N . HIS A 1 108 ? -4.441 11.867 12.883 1 98.44 108 HIS A N 1
ATOM 811 C CA . HIS A 1 108 ? -3.029 12.148 12.641 1 98.44 108 HIS A CA 1
ATOM 812 C C . HIS A 1 108 ? -2.857 13.211 11.555 1 98.44 108 HIS A C 1
ATOM 814 O O . HIS A 1 108 ? -3.824 13.594 10.898 1 98.44 108 HIS A O 1
ATOM 820 N N . TRP A 1 109 ? -1.675 13.719 11.5 1 98.56 109 TRP A N 1
ATOM 821 C CA . TRP A 1 109 ? -1.252 14.547 10.375 1 98.56 109 TRP A CA 1
ATOM 822 C C . TRP A 1 109 ? 0.112 14.102 9.859 1 98.56 109 TRP A C 1
ATOM 824 O O . TRP A 1 109 ? 0.848 13.398 10.547 1 98.56 109 TRP A O 1
ATOM 834 N N . HIS A 1 110 ? 0.425 14.398 8.695 1 98.62 110 HIS A N 1
ATOM 835 C CA . HIS A 1 110 ? 1.753 14.203 8.125 1 98.62 110 HIS A CA 1
ATOM 836 C C . HIS A 1 110 ? 2.09 15.312 7.133 1 98.62 110 HIS A C 1
ATOM 838 O O . HIS A 1 110 ? 1.192 15.969 6.602 1 98.62 110 HIS A O 1
ATOM 844 N N . GLY A 1 111 ? 3.312 15.5 6.879 1 98.5 111 GLY A N 1
ATOM 845 C CA . GLY A 1 111 ? 3.799 16.562 6.016 1 98.5 111 GLY A CA 1
ATOM 846 C C . GLY A 1 111 ? 5.312 16.625 5.934 1 98.5 111 GLY A C 1
ATOM 847 O O . GLY A 1 111 ? 6 15.742 6.453 1 98.5 111 GLY A O 1
ATOM 848 N N . ALA A 1 112 ? 5.801 17.641 5.238 1 98.69 112 ALA A N 1
ATOM 849 C CA . ALA A 1 112 ? 7.223 17.781 4.953 1 98.69 112 ALA A CA 1
ATOM 850 C C . ALA A 1 112 ? 7.953 18.453 6.109 1 98.69 112 ALA A C 1
ATOM 852 O O . ALA A 1 112 ? 7.316 19.031 6.996 1 98.69 112 ALA A O 1
ATOM 853 N N . ASP A 1 113 ? 9.234 18.328 6.055 1 97.94 113 ASP A N 1
ATOM 854 C CA . ASP A 1 113 ? 10.094 19.062 6.965 1 97.94 113 ASP A CA 1
ATOM 855 C C . ASP A 1 113 ? 10.219 20.531 6.535 1 97.94 113 ASP A C 1
ATOM 857 O O . ASP A 1 113 ? 9.719 20.906 5.473 1 97.94 113 ASP A O 1
ATOM 861 N N . ASP A 1 114 ? 10.953 21.328 7.398 1 96.56 114 ASP A N 1
ATOM 862 C CA . ASP A 1 114 ? 11.094 22.75 7.117 1 96.56 114 ASP A CA 1
ATOM 863 C C . ASP A 1 114 ? 11.945 22.984 5.867 1 96.56 114 ASP A C 1
ATOM 865 O O . ASP A 1 114 ? 11.695 23.922 5.105 1 96.56 114 ASP A O 1
ATOM 869 N N . GLN A 1 115 ? 12.883 22.172 5.641 1 96.44 115 GLN A N 1
ATOM 870 C CA . GLN A 1 115 ? 13.852 22.438 4.582 1 96.44 115 GLN A CA 1
ATOM 871 C C . GLN A 1 115 ? 13.867 21.312 3.553 1 96.44 115 GLN A C 1
ATOM 873 O O . GLN A 1 115 ? 14.828 21.188 2.783 1 96.44 115 GLN A O 1
ATOM 878 N N . SER A 1 116 ? 12.961 20.5 3.654 1 97.88 116 SER A N 1
ATOM 879 C CA . SER A 1 116 ? 12.859 19.406 2.693 1 97.88 116 SER A CA 1
ATOM 880 C C . SER A 1 116 ? 11.422 19.203 2.238 1 97.88 116 SER A C 1
ATOM 882 O O . SER A 1 116 ? 10.5 19.203 3.057 1 97.88 116 SER A O 1
ATOM 884 N N . TYR A 1 117 ? 11.312 19.016 0.967 1 98.62 117 TYR A N 1
ATOM 885 C CA . TYR A 1 117 ? 10.047 18.469 0.493 1 98.62 117 TYR A CA 1
ATOM 886 C C . TYR A 1 117 ? 9.914 17 0.899 1 98.62 117 TYR A C 1
ATOM 888 O O . TYR A 1 117 ? 10.859 16.406 1.407 1 98.62 117 TYR A O 1
ATOM 896 N N . MET A 1 118 ? 8.703 16.453 0.789 1 98.75 118 MET A N 1
ATOM 897 C CA . MET A 1 118 ? 8.469 15.039 1.058 1 98.75 118 MET A CA 1
ATOM 898 C C . MET A 1 118 ? 7.406 14.477 0.12 1 98.75 118 MET A C 1
ATOM 900 O O . MET A 1 118 ? 6.352 15.086 -0.066 1 98.75 118 MET A O 1
ATOM 904 N N . VAL A 1 119 ? 7.719 13.328 -0.465 1 98.75 119 VAL A N 1
ATOM 905 C CA . VAL A 1 119 ? 6.73 12.594 -1.242 1 98.75 119 VAL A CA 1
ATOM 906 C C . VAL A 1 119 ? 6.445 11.25 -0.575 1 98.75 119 VAL A C 1
ATOM 908 O O . VAL A 1 119 ? 7.371 10.531 -0.196 1 98.75 119 VAL A O 1
ATOM 911 N N . HIS A 1 120 ? 5.199 11 -0.378 1 98.44 120 HIS A N 1
ATOM 912 C CA . HIS A 1 120 ? 4.828 9.641 -0.004 1 98.44 120 HIS A CA 1
ATOM 913 C C . HIS A 1 120 ? 3.674 9.133 -0.862 1 98.44 120 HIS A C 1
ATOM 915 O O . HIS A 1 120 ? 2.918 9.922 -1.43 1 98.44 120 HIS A O 1
ATOM 921 N N . GLN A 1 121 ? 3.66 7.809 -1.052 1 98.25 121 GLN A N 1
ATOM 922 C CA . GLN A 1 121 ? 2.451 7.16 -1.549 1 98.25 121 GLN A CA 1
ATOM 923 C C . GLN A 1 121 ? 1.522 6.773 -0.401 1 98.25 121 GLN A C 1
ATOM 925 O O . GLN A 1 121 ? 1.96 6.18 0.585 1 98.25 121 GLN A O 1
ATOM 930 N N . ALA A 1 122 ? 0.331 7.191 -0.51 1 98.56 122 ALA A N 1
ATOM 931 C CA . ALA A 1 122 ? -0.674 6.91 0.512 1 98.56 122 ALA A CA 1
ATOM 932 C C . ALA A 1 122 ? -1.73 5.938 -0.01 1 98.56 122 ALA A C 1
ATOM 934 O O . ALA A 1 122 ? -2.365 6.195 -1.036 1 98.56 122 ALA A O 1
ATOM 935 N N . VAL A 1 123 ? -1.899 4.809 0.605 1 98.38 123 VAL A N 1
ATOM 936 C CA . VAL A 1 123 ? -3.027 3.904 0.41 1 98.38 123 VAL A CA 1
ATOM 937 C C . VAL A 1 123 ? -4.074 4.145 1.493 1 98.38 123 VAL A C 1
ATOM 939 O O . VAL A 1 123 ? -3.904 3.719 2.639 1 98.38 123 VAL A O 1
ATOM 942 N N . SER A 1 124 ? -5.125 4.777 1.112 1 98.44 124 SER A N 1
ATOM 943 C CA . SER A 1 124 ? -6.18 5.137 2.053 1 98.44 124 SER A CA 1
ATOM 944 C C . SER A 1 124 ? -7.359 4.176 1.95 1 98.44 124 SER A C 1
ATOM 946 O O . SER A 1 124 ? -7.879 3.934 0.858 1 98.44 124 SER A O 1
ATOM 948 N N . LEU A 1 125 ? -7.773 3.672 3.051 1 97.62 125 LEU A N 1
ATOM 949 C CA . LEU A 1 125 ? -8.812 2.65 3.078 1 97.62 125 LEU A CA 1
ATOM 950 C C . LEU A 1 125 ? -10.086 3.188 3.725 1 97.62 125 LEU A C 1
ATOM 952 O O . LEU A 1 125 ? -10.047 3.721 4.836 1 97.62 125 LEU A O 1
ATOM 956 N N . GLY A 1 126 ? -11.203 3.078 3.01 1 96.5 126 GLY A N 1
ATOM 957 C CA . GLY A 1 126 ? -12.461 3.625 3.488 1 96.5 126 GLY A CA 1
ATOM 958 C C . GLY A 1 126 ? -12.539 5.137 3.363 1 96.5 126 GLY A C 1
ATOM 959 O O . GLY A 1 126 ? -11.766 5.746 2.627 1 96.5 126 GLY A O 1
ATOM 960 N N . SER A 1 127 ? -13.438 5.746 4.004 1 97.12 127 SER A N 1
ATOM 961 C CA . SER A 1 127 ? -13.633 7.188 3.928 1 97.12 127 SER A CA 1
ATOM 962 C C . SER A 1 127 ? -12.594 7.938 4.754 1 97.12 127 SER A C 1
ATOM 964 O O . SER A 1 127 ? -11.961 7.352 5.637 1 97.12 127 SER A O 1
ATOM 966 N N . VAL A 1 128 ? -12.406 9.211 4.418 1 97.25 128 VAL A N 1
ATOM 967 C CA . VAL A 1 128 ? -11.523 10.094 5.176 1 97.25 128 VAL A CA 1
ATOM 968 C C . VAL A 1 128 ? -12.336 11.234 5.789 1 97.25 128 VAL A C 1
ATOM 970 O O . VAL A 1 128 ? -13.242 11.773 5.156 1 97.25 128 VAL A O 1
ATOM 973 N N . ARG A 1 129 ? -12.016 11.586 7.008 1 97.38 129 ARG A N 1
ATOM 974 C CA . ARG A 1 129 ? -12.586 12.766 7.66 1 97.38 129 ARG A CA 1
ATOM 975 C C . ARG A 1 129 ? -11.492 13.758 8.039 1 97.38 129 ARG A C 1
ATOM 977 O O . ARG A 1 129 ? -10.68 13.492 8.922 1 97.38 129 ARG A O 1
ATOM 984 N N . PHE A 1 130 ? -11.523 14.883 7.426 1 97.69 130 PHE A N 1
ATOM 985 C CA . PHE A 1 130 ? -10.602 15.961 7.762 1 97.69 130 PHE A CA 1
ATOM 986 C C . PHE A 1 130 ? -11.141 16.781 8.922 1 97.69 130 PHE A C 1
ATOM 988 O O . PHE A 1 130 ? -12.359 16.938 9.07 1 97.69 130 PHE A O 1
ATOM 995 N N . MET A 1 131 ? -10.234 17.297 9.641 1 97.62 131 MET A N 1
ATOM 996 C CA . MET A 1 131 ? -10.555 18.094 10.82 1 97.62 131 MET A CA 1
ATOM 997 C C . MET A 1 131 ? -9.844 19.438 10.773 1 97.62 131 MET A C 1
ATOM 999 O O . MET A 1 131 ? -9.695 20.031 9.703 1 97.62 131 MET A O 1
ATOM 1003 N N . GLU A 1 132 ? -9.516 20 11.898 1 97.69 132 GLU A N 1
ATOM 1004 C CA . GLU A 1 132 ? -8.969 21.359 11.961 1 97.69 132 GLU A CA 1
ATOM 1005 C C . GLU A 1 132 ? -7.543 21.391 11.43 1 97.69 132 GLU A C 1
ATOM 1007 O O . GLU A 1 132 ? -6.859 20.375 11.383 1 97.69 132 GLU A O 1
ATOM 1012 N N . GLU A 1 133 ? -7.082 22.562 11.109 1 97.88 133 GLU A N 1
ATOM 1013 C CA . GLU A 1 133 ? -5.727 22.844 10.648 1 97.88 133 GLU A CA 1
ATOM 1014 C C . GLU A 1 133 ? -4.695 22.5 11.719 1 97.88 133 GLU A C 1
ATOM 1016 O O . GLU A 1 133 ? -4.93 22.734 12.914 1 97.88 133 GLU A O 1
ATOM 1021 N N . VAL A 1 134 ? -3.605 21.953 11.289 1 98.25 134 VAL A N 1
ATOM 1022 C CA . VAL A 1 134 ? -2.465 21.781 12.18 1 98.25 134 VAL A CA 1
ATOM 1023 C C . VAL A 1 134 ? -1.744 23.109 12.359 1 98.25 134 VAL A C 1
ATOM 1025 O O . VAL A 1 134 ? -1.103 23.609 11.43 1 98.25 134 VAL A O 1
ATOM 1028 N N . SER A 1 135 ? -1.749 23.625 13.547 1 97.5 135 SER A N 1
ATOM 1029 C CA . SER A 1 135 ? -1.161 24.938 13.805 1 97.5 135 SER A CA 1
ATOM 1030 C C . SER A 1 135 ? 0.359 24.891 13.703 1 97.5 135 SER A C 1
ATOM 1032 O O . SER A 1 135 ? 0.964 23.828 13.82 1 97.5 135 SER A O 1
ATOM 1034 N N . ASP A 1 136 ? 0.889 26.062 13.539 1 96.62 136 ASP A N 1
ATOM 1035 C CA . ASP A 1 136 ? 2.346 26.156 13.516 1 96.62 136 ASP A CA 1
ATOM 1036 C C . ASP A 1 136 ? 2.949 25.641 14.812 1 96.62 136 ASP A C 1
ATOM 1038 O O . ASP A 1 136 ? 3.996 24.984 14.805 1 96.62 136 ASP A O 1
ATOM 1042 N N . ASP A 1 137 ? 2.295 25.891 15.922 1 95.31 137 ASP A N 1
ATOM 1043 C CA . ASP A 1 137 ? 2.807 25.422 17.203 1 95.31 137 ASP A CA 1
ATOM 1044 C C . ASP A 1 137 ? 2.83 23.906 17.266 1 95.31 137 ASP A C 1
ATOM 1046 O O . ASP A 1 137 ? 3.814 23.312 17.703 1 95.31 137 ASP A O 1
ATOM 1050 N N . THR A 1 138 ? 1.725 23.312 16.891 1 96.19 138 THR A N 1
ATOM 1051 C CA . THR A 1 138 ? 1.659 21.859 16.859 1 96.19 138 THR A CA 1
ATOM 1052 C C . THR A 1 138 ? 2.742 21.281 15.938 1 96.19 138 THR A C 1
ATOM 1054 O O . THR A 1 138 ? 3.43 20.328 16.312 1 96.19 138 THR A O 1
ATOM 1057 N N . TYR A 1 139 ? 2.947 21.906 14.828 1 97.25 139 TYR A N 1
ATOM 1058 C CA . TYR A 1 139 ? 3.945 21.484 13.859 1 97.25 139 TYR A CA 1
ATOM 1059 C C . TYR A 1 139 ? 5.355 21.641 14.422 1 97.25 139 TYR A C 1
ATOM 1061 O O . TYR A 1 139 ? 6.199 20.75 14.242 1 97.25 139 TYR A O 1
ATOM 1069 N N . GLN A 1 140 ? 5.598 22.609 15.141 1 95.5 140 GLN A N 1
ATOM 1070 C CA . GLN A 1 140 ? 6.941 22.922 15.609 1 95.5 140 GLN A CA 1
ATOM 1071 C C . GLN A 1 140 ? 7.324 22.047 16.797 1 95.5 140 GLN A C 1
ATOM 1073 O O . GLN A 1 140 ? 8.5 21.969 17.172 1 95.5 140 GLN A O 1
ATOM 1078 N N . ALA A 1 141 ? 6.363 21.359 17.359 1 94.69 141 ALA A N 1
ATOM 1079 C CA . ALA A 1 141 ? 6.684 20.422 18.438 1 94.69 141 ALA A CA 1
ATOM 1080 C C . ALA A 1 141 ? 7.656 19.344 17.953 1 94.69 141 ALA A C 1
ATOM 1082 O O . ALA A 1 141 ? 8.242 18.625 18.766 1 94.69 141 ALA A O 1
ATOM 1083 N N . LYS A 1 142 ? 7.836 19.266 16.625 1 92.75 142 LYS A N 1
ATOM 1084 C CA . LYS A 1 142 ? 8.766 18.297 16.047 1 92.75 142 LYS A CA 1
ATOM 1085 C C . LYS A 1 142 ? 10.195 18.578 16.5 1 92.75 142 LYS A C 1
ATOM 1087 O O . LYS A 1 142 ? 11.039 17.688 16.484 1 92.75 142 LYS A O 1
ATOM 1092 N N . THR A 1 143 ? 10.523 19.828 16.75 1 84.38 143 THR A N 1
ATOM 1093 C CA . THR A 1 143 ? 11.867 20.219 17.141 1 84.38 143 THR A CA 1
ATOM 1094 C C . THR A 1 143 ? 12.242 19.578 18.469 1 84.38 143 THR A C 1
ATOM 1096 O O . THR A 1 143 ? 13.43 19.453 18.797 1 84.38 143 THR A O 1
ATOM 1099 N N . ASP A 1 144 ? 11.211 19.172 19.219 1 76.19 144 ASP A N 1
ATOM 1100 C CA . ASP A 1 144 ? 11.453 18.516 20.5 1 76.19 144 ASP A CA 1
ATOM 1101 C C . ASP A 1 144 ? 11.734 17.016 20.297 1 76.19 144 ASP A C 1
ATOM 1103 O O . ASP A 1 144 ? 12.094 16.312 21.234 1 76.19 144 ASP A O 1
ATOM 1107 N N . SER A 1 145 ? 11.344 16.5 19.188 1 66.19 145 SER A N 1
ATOM 1108 C CA . SER A 1 145 ? 11.5 15.086 18.875 1 66.19 145 SER A CA 1
ATOM 1109 C C . SER A 1 145 ? 12.906 14.781 18.375 1 66.19 145 SER A C 1
ATOM 1111 O O . SER A 1 145 ? 13.508 15.602 17.672 1 66.19 145 SER A O 1
ATOM 1113 N N . LYS A 1 146 ? 13.727 14.227 19.234 1 54.16 146 LYS A N 1
ATOM 1114 C CA . LYS A 1 146 ? 15.094 13.875 18.844 1 54.16 146 LYS A CA 1
ATOM 1115 C C . LYS A 1 146 ? 15.117 13.227 17.469 1 54.16 146 LYS A C 1
ATOM 1117 O O . LYS A 1 146 ? 14.305 12.352 17.172 1 54.16 146 LYS A O 1
ATOM 1122 N N . ALA A 1 147 ? 15.797 14.047 16.484 1 44.19 147 ALA A N 1
ATOM 1123 C CA . ALA A 1 147 ? 16.016 13.523 15.141 1 44.19 147 ALA A CA 1
ATOM 1124 C C . ALA A 1 147 ? 16.5 12.078 15.188 1 44.19 147 ALA A C 1
ATOM 1126 O O . ALA A 1 147 ? 17.281 11.711 16.078 1 44.19 147 ALA A O 1
ATOM 1127 N N . MET B 1 1 ? -21.281 1.633 38.406 1 27.44 1 MET B N 1
ATOM 1128 C CA . MET B 1 1 ? -21.375 1.782 36.969 1 27.44 1 MET B CA 1
ATOM 1129 C C . MET B 1 1 ? -20 1.658 36.312 1 27.44 1 MET B C 1
ATOM 1131 O O . MET B 1 1 ? -19.109 2.482 36.562 1 27.44 1 MET B O 1
ATOM 1135 N N . SER B 1 2 ? -19.469 0.446 36.188 1 28.58 2 SER B N 1
ATOM 1136 C CA . SER B 1 2 ? -18.094 0.04 35.875 1 28.58 2 SER B CA 1
ATOM 1137 C C . SER B 1 2 ? -17.672 0.553 34.5 1 28.58 2 SER B C 1
ATOM 1139 O O . SER B 1 2 ? -18.359 0.331 33.531 1 28.58 2 SER B O 1
ATOM 1141 N N . ASP B 1 3 ? -17.047 1.73 34.375 1 27.77 3 ASP B N 1
ATOM 1142 C CA . ASP B 1 3 ? -16.484 2.414 33.219 1 27.77 3 ASP B CA 1
ATOM 1143 C C . ASP B 1 3 ? -15.547 1.492 32.406 1 27.77 3 ASP B C 1
ATOM 1145 O O . ASP B 1 3 ? -14.422 1.227 32.844 1 27.77 3 ASP B O 1
ATOM 1149 N N . THR B 1 4 ? -15.953 0.297 32.062 1 30.67 4 THR B N 1
ATOM 1150 C CA . THR B 1 4 ? -15.117 -0.611 31.281 1 30.67 4 THR B CA 1
ATOM 1151 C C . THR B 1 4 ? -14.391 0.144 30.188 1 30.67 4 THR B C 1
ATOM 1153 O O . THR B 1 4 ? -15.008 0.609 29.219 1 30.67 4 THR B O 1
ATOM 1156 N N . LYS B 1 5 ? -13.375 0.81 30.562 1 32.09 5 LYS B N 1
ATOM 1157 C CA . LYS B 1 5 ? -12.398 1.387 29.641 1 32.09 5 LYS B CA 1
ATOM 1158 C C . LYS B 1 5 ? -12.141 0.452 28.453 1 32.09 5 LYS B C 1
ATOM 1160 O O . LYS B 1 5 ? -11.781 -0.712 28.656 1 32.09 5 LYS B O 1
ATOM 1165 N N . ALA B 1 6 ? -12.773 0.605 27.359 1 34.16 6 ALA B N 1
ATOM 1166 C CA . ALA B 1 6 ? -12.57 -0.117 26.109 1 34.16 6 ALA B CA 1
ATOM 1167 C C . ALA B 1 6 ? -11.117 -0.567 25.953 1 34.16 6 ALA B C 1
ATOM 1169 O O . ALA B 1 6 ? -10.195 0.21 26.203 1 34.16 6 ALA B O 1
ATOM 1170 N N . SER B 1 7 ? -10.586 -1.653 26.125 1 36.5 7 SER B N 1
ATOM 1171 C CA . SER B 1 7 ? -9.273 -2.275 25.984 1 36.5 7 SER B CA 1
ATOM 1172 C C . SER B 1 7 ? -8.469 -1.621 24.859 1 36.5 7 SER B C 1
ATOM 1174 O O . SER B 1 7 ? -8.922 -1.573 23.719 1 36.5 7 SER B O 1
ATOM 1176 N N . GLY B 1 8 ? -7.734 -0.58 24.984 1 37.47 8 GLY B N 1
ATOM 1177 C CA . GLY B 1 8 ? -7.203 0.526 24.203 1 37.47 8 GLY B CA 1
ATOM 1178 C C . GLY B 1 8 ? -6.535 0.082 22.922 1 37.47 8 GLY B C 1
ATOM 1179 O O . GLY B 1 8 ? -5.473 -0.546 22.953 1 37.47 8 GLY B O 1
ATOM 1180 N N . LYS B 1 9 ? -7.195 -0.506 21.938 1 46.41 9 LYS B N 1
ATOM 1181 C CA . LYS B 1 9 ? -6.691 -0.783 20.594 1 46.41 9 LYS B CA 1
ATOM 1182 C C . LYS B 1 9 ? -5.492 0.105 20.266 1 46.41 9 LYS B C 1
ATOM 1184 O O . LYS B 1 9 ? -5.527 1.313 20.5 1 46.41 9 LYS B O 1
ATOM 1189 N N . ASN B 1 10 ? -4.34 -0.427 20.422 1 52.56 10 ASN B N 1
ATOM 1190 C CA . ASN B 1 10 ? -3.148 0.34 20.078 1 52.56 10 ASN B CA 1
ATOM 1191 C C . ASN B 1 10 ? -3.373 1.209 18.844 1 52.56 10 ASN B C 1
ATOM 1193 O O . ASN B 1 10 ? -3.463 0.697 17.734 1 52.56 10 ASN B O 1
ATOM 1197 N N . SER B 1 11 ? -4.051 2.279 18.984 1 68.88 11 SER B N 1
ATOM 1198 C CA . SER B 1 11 ? -4.539 3.275 18.031 1 68.88 11 SER B CA 1
ATOM 1199 C C . SER B 1 11 ? -3.393 4.113 17.469 1 68.88 11 SER B C 1
ATOM 1201 O O . SER B 1 11 ? -3.621 5.074 16.734 1 68.88 11 SER B O 1
ATOM 1203 N N . ASN B 1 12 ? -2.088 3.473 17.828 1 85.88 12 ASN B N 1
ATOM 1204 C CA . ASN B 1 12 ? -0.987 4.312 17.375 1 85.88 12 ASN B CA 1
ATOM 1205 C C . ASN B 1 12 ? -0.42 3.822 16.047 1 85.88 12 ASN B C 1
ATOM 1207 O O . ASN B 1 12 ? -0.493 2.633 15.734 1 85.88 12 ASN B O 1
ATOM 1211 N N . MET B 1 13 ? 0.183 4.676 15.406 1 92.25 13 MET B N 1
ATOM 1212 C CA . MET B 1 13 ? 0.826 4.344 14.133 1 92.25 13 MET B CA 1
ATOM 1213 C C . MET B 1 13 ? 1.984 3.375 14.352 1 92.25 13 MET B C 1
ATOM 1215 O O . MET B 1 13 ? 2.59 3.355 15.422 1 92.25 13 MET B O 1
ATOM 1219 N N . ILE B 1 14 ? 2.297 2.543 13.477 1 94 14 ILE B N 1
ATOM 1220 C CA . ILE B 1 14 ? 3.438 1.634 13.43 1 94 14 ILE B CA 1
ATOM 1221 C C . ILE B 1 14 ? 4.34 1.998 12.25 1 94 14 ILE B C 1
ATOM 1223 O O . ILE B 1 14 ? 3.859 2.207 11.133 1 94 14 ILE B O 1
ATOM 1227 N N . ILE B 1 15 ? 5.652 2.086 12.484 1 94.56 15 ILE B N 1
ATOM 1228 C CA . ILE B 1 15 ? 6.59 2.465 11.438 1 94.56 15 ILE B CA 1
ATOM 1229 C C . ILE B 1 15 ? 7.617 1.353 11.234 1 94.56 15 ILE B C 1
ATOM 1231 O O . ILE B 1 15 ? 8.273 0.925 12.188 1 94.56 15 ILE B O 1
ATOM 1235 N N . SER B 1 16 ? 7.664 0.877 10.047 1 94.38 16 SER B N 1
ATOM 1236 C CA . SER B 1 16 ? 8.789 0.051 9.617 1 94.38 16 SER B CA 1
ATOM 1237 C C . SER B 1 16 ? 9.875 0.895 8.961 1 94.38 16 SER B C 1
ATOM 1239 O O . SER B 1 16 ? 9.617 1.599 7.984 1 94.38 16 SER B O 1
ATOM 1241 N N . ARG B 1 17 ? 11.031 0.702 9.531 1 91.5 17 ARG B N 1
ATOM 1242 C CA . ARG B 1 17 ? 12.156 1.485 9.016 1 91.5 17 ARG B CA 1
ATOM 1243 C C . ARG B 1 17 ? 12.891 0.734 7.91 1 91.5 17 ARG B C 1
ATOM 1245 O O . ARG B 1 17 ? 13.039 -0.487 7.977 1 91.5 17 ARG B O 1
ATOM 1252 N N . SER B 1 18 ? 13.312 1.312 6.883 1 85.25 18 SER B N 1
ATOM 1253 C CA . SER B 1 18 ? 14.125 0.784 5.793 1 85.25 18 SER B CA 1
ATOM 1254 C C . SER B 1 18 ? 13.383 -0.295 5.016 1 85.25 18 SER B C 1
ATOM 1256 O O . SER B 1 18 ? 13.977 -1.297 4.609 1 85.25 18 SER B O 1
ATOM 1258 N N . SER B 1 19 ? 12.086 -0.232 5.012 1 86.19 19 SER B N 1
ATOM 1259 C CA . SER B 1 19 ? 11.203 -1.107 4.25 1 86.19 19 SER B CA 1
ATOM 1260 C C . SER B 1 19 ? 11.266 -2.543 4.766 1 86.19 19 SER B C 1
ATOM 1262 O O . SER B 1 19 ? 11.141 -3.492 3.988 1 86.19 19 SE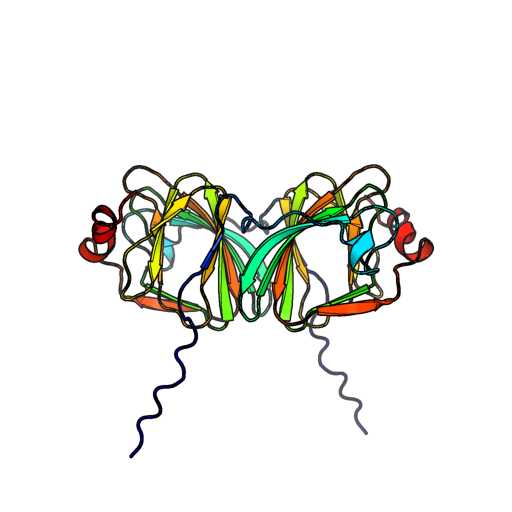R B O 1
ATOM 1264 N N . ARG B 1 20 ? 11.625 -2.711 6.012 1 89.31 20 ARG B N 1
ATOM 1265 C CA . ARG B 1 20 ? 11.609 -4.012 6.672 1 89.31 20 ARG B CA 1
ATOM 1266 C C . ARG B 1 20 ? 11.344 -3.869 8.164 1 89.31 20 ARG B C 1
ATOM 1268 O O . ARG B 1 20 ? 11.688 -2.846 8.766 1 89.31 20 ARG B O 1
ATOM 1275 N N . ASP B 1 21 ? 10.867 -4.887 8.719 1 90.31 21 ASP B N 1
ATOM 1276 C CA . ASP B 1 21 ? 10.594 -4.801 10.148 1 90.31 21 ASP B CA 1
ATOM 1277 C C . ASP B 1 21 ? 11.75 -5.379 10.961 1 90.31 21 ASP B C 1
ATOM 1279 O O . ASP B 1 21 ? 11.695 -5.414 12.195 1 90.31 21 ASP B O 1
ATOM 1283 N N . GLY B 1 22 ? 12.789 -5.914 10.266 1 89.31 22 GLY B N 1
ATOM 1284 C CA . GLY B 1 22 ? 13.984 -6.395 10.938 1 89.31 22 GLY B CA 1
ATOM 1285 C C . GLY B 1 22 ? 14.055 -7.906 11.023 1 89.31 22 GLY B C 1
ATOM 1286 O O . GLY B 1 22 ? 15.109 -8.469 11.312 1 89.31 22 GLY B O 1
ATOM 1287 N N . SER B 1 23 ? 12.938 -8.625 10.812 1 91.56 23 SER B N 1
ATOM 1288 C CA . SER B 1 23 ? 12.945 -10.086 10.836 1 91.56 23 SER B CA 1
ATOM 1289 C C . SER B 1 23 ? 13.727 -10.656 9.656 1 91.56 23 SER B C 1
ATOM 1291 O O . SER B 1 23 ? 13.938 -9.969 8.656 1 91.56 23 SER B O 1
ATOM 1293 N N . ALA B 1 24 ? 14.172 -11.852 9.828 1 93.5 24 ALA B N 1
ATOM 1294 C CA . ALA B 1 24 ? 14.891 -12.523 8.742 1 93.5 24 ALA B CA 1
ATOM 1295 C C . ALA B 1 24 ? 13.969 -12.773 7.551 1 93.5 24 ALA B C 1
ATOM 1297 O O . ALA B 1 24 ? 12.797 -13.102 7.723 1 93.5 24 ALA B O 1
ATOM 1298 N N . SER B 1 25 ? 14.609 -12.555 6.43 1 95.06 25 SER B N 1
ATOM 1299 C CA . SER B 1 25 ? 13.906 -13.062 5.254 1 95.06 25 SER B CA 1
ATOM 1300 C C . SER B 1 25 ? 13.703 -14.57 5.34 1 95.06 25 SER B C 1
ATOM 1302 O O . SER B 1 25 ? 14.516 -15.281 5.93 1 95.06 25 SER B O 1
ATOM 1304 N N . PHE B 1 26 ? 12.586 -15 4.672 1 94.12 26 PHE B N 1
ATOM 1305 C CA . PHE B 1 26 ? 12.414 -16.453 4.711 1 94.12 26 PHE B CA 1
ATOM 1306 C C . PHE B 1 26 ? 11.984 -16.984 3.352 1 94.12 26 PHE B C 1
ATOM 1308 O O . PHE B 1 26 ? 11.398 -16.25 2.551 1 94.12 26 PHE B O 1
ATOM 1315 N N . ASN B 1 27 ? 12.359 -18.234 3.141 1 95.69 27 ASN B N 1
ATOM 1316 C CA . ASN B 1 27 ? 11.953 -18.938 1.931 1 95.69 27 ASN B CA 1
ATOM 1317 C C . ASN B 1 27 ? 10.539 -19.5 2.061 1 95.69 27 ASN B C 1
ATOM 1319 O O . ASN B 1 27 ? 10.336 -20.547 2.664 1 95.69 27 ASN B O 1
ATOM 1323 N N . ALA B 1 28 ? 9.656 -18.844 1.415 1 95.12 28 ALA B N 1
ATOM 1324 C CA . ALA B 1 28 ? 8.242 -19.188 1.574 1 95.12 28 ALA B CA 1
ATOM 1325 C C . ALA B 1 28 ? 7.914 -20.5 0.866 1 95.12 28 ALA B C 1
ATOM 1327 O O . ALA B 1 28 ? 7.016 -21.219 1.289 1 95.12 28 ALA B O 1
ATOM 1328 N N . THR B 1 29 ? 8.594 -20.734 -0.229 1 92.81 29 THR B N 1
ATOM 1329 C CA . THR B 1 29 ? 8.383 -22 -0.932 1 92.81 29 THR B CA 1
ATOM 1330 C C . THR B 1 29 ? 8.695 -23.188 -0.024 1 92.81 29 THR B C 1
ATOM 1332 O O . THR B 1 29 ? 8.008 -24.203 -0.065 1 92.81 29 THR B O 1
ATOM 1335 N N . GLU B 1 30 ? 9.609 -23.047 0.815 1 88.69 30 GLU B N 1
ATOM 1336 C CA . GLU B 1 30 ? 10.047 -24.141 1.676 1 88.69 30 GLU B CA 1
ATOM 1337 C C . GLU B 1 30 ? 9.188 -24.234 2.93 1 88.69 30 GLU B C 1
ATOM 1339 O O . GLU B 1 30 ? 8.891 -25.328 3.404 1 88.69 30 GLU B O 1
ATOM 1344 N N . VAL B 1 31 ? 8.672 -23.156 3.396 1 87.75 31 VAL B N 1
ATOM 1345 C CA . VAL B 1 31 ? 8.078 -23.172 4.727 1 87.75 31 VAL B CA 1
ATOM 1346 C C . VAL B 1 31 ? 6.559 -23.266 4.609 1 87.75 31 VAL B C 1
ATOM 1348 O O . VAL B 1 31 ? 5.875 -23.641 5.57 1 87.75 31 VAL B O 1
ATOM 1351 N N . SER B 1 32 ? 5.844 -22.969 3.541 1 83.25 32 SER B N 1
ATOM 1352 C CA . SER B 1 32 ? 4.387 -22.891 3.543 1 83.25 32 SER B CA 1
ATOM 1353 C C . SER B 1 32 ? 3.779 -23.766 2.457 1 83.25 32 SER B C 1
ATOM 1355 O O . SER B 1 32 ? 2.594 -24.094 2.516 1 83.25 32 SER B O 1
ATOM 1357 N N . GLU B 1 33 ? 4.418 -24.172 1.416 1 86.38 33 GLU B N 1
ATOM 1358 C CA . GLU B 1 33 ? 3.885 -24.906 0.274 1 86.38 33 GLU B CA 1
ATOM 1359 C C . GLU B 1 33 ? 2.752 -24.141 -0.398 1 86.38 33 GLU B C 1
ATOM 1361 O O . GLU B 1 33 ? 1.712 -24.703 -0.725 1 86.38 33 GLU B O 1
ATOM 1366 N N . LYS B 1 34 ? 2.828 -22.844 -0.497 1 96.38 34 LYS B N 1
ATOM 1367 C CA . LYS B 1 34 ? 1.802 -21.984 -1.083 1 96.38 34 LYS B CA 1
ATOM 1368 C C . LYS B 1 34 ? 2.297 -21.344 -2.375 1 96.38 34 LYS B C 1
ATOM 1370 O O . LYS B 1 34 ? 1.672 -20.422 -2.891 1 96.38 34 LYS B O 1
ATOM 1375 N N . PHE B 1 35 ? 3.428 -21.891 -2.842 1 97.94 35 PHE B N 1
ATOM 1376 C CA . PHE B 1 35 ? 4.062 -21.391 -4.055 1 97.94 35 PHE B CA 1
ATOM 1377 C C . PHE B 1 35 ? 4.582 -22.531 -4.91 1 97.94 35 PHE B C 1
ATOM 1379 O O . PHE B 1 35 ? 4.793 -23.641 -4.414 1 97.94 35 PHE B O 1
ATOM 1386 N N . THR B 1 36 ? 4.805 -22.281 -6.172 1 97.19 36 THR B N 1
ATOM 1387 C CA . THR B 1 36 ? 5.328 -23.297 -7.086 1 97.19 36 THR B CA 1
ATOM 1388 C C . THR B 1 36 ? 6.172 -22.641 -8.18 1 97.19 36 THR B C 1
ATOM 1390 O O . THR B 1 36 ? 6.152 -21.422 -8.344 1 97.19 36 THR B O 1
ATOM 1393 N N . GLY B 1 37 ? 6.945 -23.422 -8.867 1 97 37 GLY B N 1
ATOM 1394 C CA . GLY B 1 37 ? 7.656 -22.984 -10.062 1 97 37 GLY B CA 1
ATOM 1395 C C . GLY B 1 37 ? 9.039 -22.422 -9.766 1 97 37 GLY B C 1
ATOM 1396 O O . GLY B 1 37 ? 9.805 -22.125 -10.68 1 97 37 GLY B O 1
ATOM 1397 N N . GLY B 1 38 ? 9.391 -22.266 -8.508 1 96.81 38 GLY B N 1
ATOM 1398 C CA . GLY B 1 38 ? 10.688 -21.75 -8.102 1 96.81 38 GLY B CA 1
ATOM 1399 C C . GLY B 1 38 ? 10.68 -21.172 -6.699 1 96.81 38 GLY B C 1
ATOM 1400 O O . GLY B 1 38 ? 9.656 -21.172 -6.02 1 96.81 38 GLY B O 1
ATOM 1401 N N . ALA B 1 39 ? 11.781 -20.625 -6.328 1 97.5 39 ALA B N 1
ATOM 1402 C CA . ALA B 1 39 ? 11.914 -20.078 -4.98 1 97.5 39 ALA B CA 1
ATOM 1403 C C . ALA B 1 39 ? 11.156 -18.766 -4.844 1 97.5 39 ALA B C 1
ATOM 1405 O O . ALA B 1 39 ? 11.164 -17.938 -5.762 1 97.5 39 ALA B O 1
ATOM 1406 N N . VAL B 1 40 ? 10.555 -18.594 -3.727 1 98.62 40 VAL B N 1
ATOM 1407 C CA . VAL B 1 40 ? 9.938 -17.328 -3.336 1 98.62 40 VAL B CA 1
ATOM 1408 C C . VAL B 1 40 ? 10.469 -16.891 -1.972 1 98.62 40 VAL B C 1
ATOM 1410 O O . VAL B 1 40 ? 10.32 -17.625 -0.981 1 98.62 40 VAL B O 1
ATOM 1413 N N . TRP B 1 41 ? 11.117 -15.75 -1.938 1 98 41 TRP B N 1
ATOM 1414 C CA . TRP B 1 41 ? 11.633 -15.188 -0.694 1 98 41 TRP B CA 1
ATOM 1415 C C . TRP B 1 41 ? 10.766 -14.023 -0.224 1 98 41 TRP B C 1
ATOM 1417 O O . TRP B 1 41 ? 10.336 -13.195 -1.03 1 98 41 TRP B O 1
ATOM 1427 N N . VAL B 1 42 ? 10.531 -13.945 1.057 1 97.31 42 VAL B N 1
ATOM 1428 C CA . VAL B 1 42 ? 9.633 -12.93 1.604 1 97.31 42 VAL B CA 1
ATOM 1429 C C . VAL B 1 42 ? 10.344 -12.141 2.701 1 97.31 42 VAL B C 1
ATOM 1431 O O . VAL B 1 42 ? 11.016 -12.727 3.555 1 97.31 42 VAL B O 1
ATOM 1434 N N . ASP B 1 43 ? 10.25 -10.805 2.635 1 97 43 ASP B N 1
ATOM 1435 C CA . ASP B 1 43 ? 10.602 -9.898 3.725 1 97 43 ASP B CA 1
ATOM 1436 C C . ASP B 1 43 ? 9.352 -9.289 4.363 1 97 43 ASP B C 1
ATOM 1438 O O . ASP B 1 43 ? 8.539 -8.672 3.678 1 97 43 ASP B O 1
ATOM 1442 N N . THR B 1 44 ? 9.312 -9.484 5.637 1 97.19 44 THR B N 1
ATOM 1443 C CA . THR B 1 44 ? 8.234 -8.781 6.324 1 97.19 44 THR B CA 1
ATOM 1444 C C . THR B 1 44 ? 8.578 -7.309 6.5 1 97.19 44 THR B C 1
ATOM 1446 O O . THR B 1 44 ? 9.633 -6.969 7.035 1 97.19 44 THR B O 1
ATOM 1449 N N . VAL B 1 45 ? 7.723 -6.496 6.039 1 97.81 45 VAL B N 1
ATOM 1450 C CA . VAL B 1 45 ? 7.895 -5.055 6.16 1 97.81 45 VAL B CA 1
ATOM 1451 C C . VAL B 1 45 ? 7.137 -4.543 7.383 1 97.81 45 VAL B C 1
ATOM 1453 O O . VAL B 1 45 ? 7.699 -3.816 8.211 1 97.81 45 VAL B O 1
ATOM 1456 N N . LEU B 1 46 ? 5.883 -4.949 7.547 1 96.88 46 LEU B N 1
ATOM 1457 C CA . LEU B 1 46 ? 5 -4.488 8.617 1 96.88 46 LEU B CA 1
ATOM 1458 C C . LEU B 1 46 ? 3.9 -5.508 8.891 1 96.88 46 LEU B C 1
ATOM 1460 O O . LEU B 1 46 ? 3.322 -6.07 7.957 1 96.88 46 LEU B O 1
ATOM 1464 N N . ALA B 1 47 ? 3.629 -5.758 10.164 1 95.38 47 ALA B N 1
ATOM 1465 C CA . ALA B 1 47 ? 2.533 -6.613 10.609 1 95.38 47 ALA B CA 1
ATOM 1466 C C . ALA B 1 47 ? 1.727 -5.941 11.719 1 95.38 47 ALA B C 1
ATOM 1468 O O . ALA B 1 47 ? 2.281 -5.547 12.75 1 95.38 47 ALA B O 1
ATOM 1469 N N . ALA B 1 48 ? 0.51 -5.766 11.5 1 94.94 48 ALA B N 1
ATOM 1470 C CA . ALA B 1 48 ? -0.428 -5.203 12.461 1 94.94 48 ALA B CA 1
ATOM 1471 C C . ALA B 1 48 ? -1.807 -5.844 12.328 1 94.94 48 ALA B C 1
ATOM 1473 O O . ALA B 1 48 ? -2.027 -6.676 11.445 1 94.94 48 ALA B O 1
ATOM 1474 N N . GLU B 1 49 ? -2.662 -5.547 13.219 1 93.06 49 GLU B N 1
ATOM 1475 C CA . GLU B 1 49 ? -4.012 -6.102 13.141 1 93.06 49 GLU B CA 1
ATOM 1476 C C . GLU B 1 49 ? -4.68 -5.73 11.82 1 93.06 49 GLU B C 1
ATOM 1478 O O . GLU B 1 49 ? -4.793 -4.551 11.484 1 93.06 49 GLU B O 1
ATOM 1483 N N . GLY B 1 50 ? -5.016 -6.73 11.102 1 93.12 50 GLY B N 1
ATOM 1484 C CA . GLY B 1 50 ? -5.809 -6.547 9.898 1 93.12 50 GLY B CA 1
ATOM 1485 C C . GLY B 1 50 ? -4.977 -6.203 8.68 1 93.12 50 GLY B C 1
ATOM 1486 O O . GLY B 1 50 ? -5.516 -5.949 7.602 1 93.12 50 GLY B O 1
ATOM 1487 N N . ILE B 1 51 ? -3.654 -6.129 8.852 1 96.25 51 ILE B N 1
ATOM 1488 C CA . ILE B 1 51 ? -2.834 -5.734 7.715 1 96.25 51 ILE B CA 1
ATOM 1489 C C . ILE B 1 51 ? -1.479 -6.434 7.785 1 96.25 51 ILE B C 1
ATOM 1491 O O . ILE B 1 51 ? -0.902 -6.574 8.867 1 96.25 51 ILE B O 1
ATOM 1495 N N . LEU B 1 52 ? -1.001 -6.871 6.684 1 97.25 52 LEU B N 1
ATOM 1496 C CA . LEU B 1 52 ? 0.344 -7.402 6.484 1 97.25 52 LEU B CA 1
ATOM 1497 C C . LEU B 1 52 ? 0.992 -6.793 5.246 1 97.25 52 LEU B C 1
ATOM 1499 O O . LEU B 1 52 ? 0.368 -6.727 4.184 1 97.25 52 LEU B O 1
ATOM 1503 N N . VAL B 1 53 ? 2.223 -6.277 5.418 1 98.19 53 VAL B N 1
ATOM 1504 C CA . VAL B 1 53 ? 2.992 -5.754 4.293 1 98.19 53 VAL B CA 1
ATOM 1505 C C . VAL B 1 53 ? 4.254 -6.59 4.098 1 98.19 53 VAL B C 1
ATOM 1507 O O . VAL B 1 53 ? 5.055 -6.75 5.023 1 98.19 53 VAL B O 1
ATOM 1510 N N . HIS B 1 54 ? 4.43 -7.145 2.881 1 98.25 54 HIS B N 1
ATOM 1511 C CA . HIS B 1 54 ? 5.582 -7.977 2.545 1 98.25 54 HIS B CA 1
ATOM 1512 C C . HIS B 1 54 ? 6.246 -7.5 1.258 1 98.25 54 HIS B C 1
ATOM 1514 O O . HIS B 1 54 ? 5.566 -7.102 0.311 1 98.25 54 HIS B O 1
ATOM 1520 N N . ASN B 1 55 ? 7.527 -7.539 1.267 1 98.12 55 ASN B N 1
ATOM 1521 C CA . ASN B 1 55 ? 8.227 -7.656 -0.007 1 98.12 55 ASN B CA 1
ATOM 1522 C C . ASN B 1 55 ? 8.391 -9.117 -0.427 1 98.12 55 ASN B C 1
ATOM 1524 O O . ASN B 1 55 ? 8.922 -9.93 0.33 1 98.12 55 ASN B O 1
ATOM 1528 N N . VAL B 1 56 ? 7.965 -9.445 -1.582 1 98.5 56 VAL B N 1
ATOM 1529 C CA . VAL B 1 56 ? 7.992 -10.828 -2.055 1 98.5 56 VAL B CA 1
ATOM 1530 C C . VAL B 1 56 ? 8.828 -10.922 -3.332 1 98.5 56 VAL B C 1
ATOM 1532 O O . VAL B 1 56 ? 8.547 -10.227 -4.312 1 98.5 56 VAL B O 1
ATOM 1535 N N . ASN B 1 57 ? 9.789 -11.742 -3.307 1 98.62 57 ASN B N 1
ATOM 1536 C CA . ASN B 1 57 ? 10.695 -11.969 -4.426 1 98.62 57 ASN B CA 1
ATOM 1537 C C . ASN B 1 57 ? 10.453 -13.336 -5.07 1 98.62 57 ASN B C 1
ATOM 1539 O O . ASN B 1 57 ? 10.773 -14.367 -4.477 1 98.62 57 ASN B O 1
ATOM 1543 N N . PHE B 1 58 ? 9.969 -13.312 -6.234 1 98.81 58 PHE B N 1
ATOM 1544 C CA . PHE B 1 58 ? 9.727 -14.523 -7.004 1 98.81 58 PHE B CA 1
ATOM 1545 C C . PHE B 1 58 ? 10.891 -14.812 -7.949 1 98.81 58 PHE B C 1
ATOM 1547 O O . PHE B 1 58 ? 11.227 -13.977 -8.797 1 98.81 58 PHE B O 1
ATOM 1554 N N . ALA B 1 59 ? 11.461 -15.961 -7.852 1 98.69 59 ALA B N 1
ATOM 1555 C CA . ALA B 1 59 ? 12.391 -16.406 -8.883 1 98.69 59 ALA B CA 1
ATOM 1556 C C . ALA B 1 59 ? 11.68 -16.594 -10.219 1 98.69 59 ALA B C 1
ATOM 1558 O O . ALA B 1 59 ? 10.461 -16.766 -10.258 1 98.69 59 ALA B O 1
ATOM 1559 N N . PRO B 1 60 ? 12.438 -16.578 -11.32 1 98.56 60 PRO B N 1
ATOM 1560 C CA . PRO B 1 60 ? 11.805 -16.828 -12.609 1 98.56 60 PRO B CA 1
ATOM 1561 C C . PRO B 1 60 ? 10.969 -18.109 -12.617 1 98.56 60 PRO B C 1
ATOM 1563 O O . PRO B 1 60 ? 11.414 -19.141 -12.117 1 98.56 60 PRO B O 1
ATOM 1566 N N . GLY B 1 61 ? 9.719 -17.906 -13.07 1 98 61 GLY B N 1
ATOM 1567 C CA . GLY B 1 61 ? 8.82 -19.031 -13.172 1 98 61 GLY B CA 1
ATOM 1568 C C . GLY B 1 61 ? 7.996 -19.266 -11.922 1 98 61 GLY B C 1
ATOM 1569 O O . GLY B 1 61 ? 7 -19.984 -11.945 1 98 61 GLY B O 1
ATOM 1570 N N . ALA B 1 62 ? 8.375 -18.672 -10.797 1 98.56 62 ALA B N 1
ATOM 1571 C CA . ALA B 1 62 ? 7.699 -18.891 -9.523 1 98.56 62 ALA B CA 1
ATOM 1572 C C . ALA B 1 62 ? 6.395 -18.109 -9.453 1 98.56 62 ALA B C 1
ATOM 1574 O O . ALA B 1 62 ? 6.293 -17 -10 1 98.56 62 ALA B O 1
ATOM 1575 N N . ARG B 1 63 ? 5.398 -18.625 -8.711 1 98.5 63 ARG B N 1
ATOM 1576 C CA . ARG B 1 63 ? 4.102 -17.969 -8.539 1 98.5 63 ARG B CA 1
ATOM 1577 C C . ARG B 1 63 ? 3.387 -18.484 -7.297 1 98.5 63 ARG B C 1
ATOM 1579 O O . ARG B 1 63 ? 3.689 -19.578 -6.809 1 98.5 63 ARG B O 1
ATOM 1586 N N . SER B 1 64 ? 2.521 -17.703 -6.863 1 98.56 64 SER B N 1
ATOM 1587 C CA . SER B 1 64 ? 1.675 -18.109 -5.75 1 98.56 64 SER B CA 1
ATOM 1588 C C . SER B 1 64 ? 0.658 -19.156 -6.191 1 98.56 64 SER B C 1
ATOM 1590 O O . SER B 1 64 ? 0.336 -19.266 -7.379 1 98.56 64 SER B O 1
ATOM 1592 N N . PHE B 1 65 ? 0.151 -19.875 -5.188 1 98.5 65 PHE B N 1
ATOM 1593 C CA . PHE B 1 65 ? -1.098 -20.594 -5.41 1 98.5 65 PHE B CA 1
ATOM 1594 C C . PHE B 1 65 ? -2.256 -19.625 -5.605 1 98.5 65 PHE B C 1
ATOM 1596 O O . PHE B 1 65 ? -2.123 -18.422 -5.324 1 98.5 65 PHE B O 1
ATOM 1603 N N . TRP B 1 66 ? -3.342 -20.188 -6.188 1 98.56 66 TRP B N 1
ATOM 1604 C CA . TRP B 1 66 ? -4.57 -19.406 -6.141 1 98.56 66 TRP B CA 1
ATOM 1605 C C . TRP B 1 66 ? -4.891 -18.969 -4.711 1 98.56 66 TRP B C 1
ATOM 1607 O O . TRP B 1 66 ? -4.73 -19.766 -3.771 1 98.56 66 TRP B O 1
ATOM 1617 N N . HIS B 1 67 ? -5.395 -17.75 -4.547 1 98.5 67 HIS B N 1
ATOM 1618 C CA . HIS B 1 67 ? -5.762 -17.266 -3.219 1 98.5 67 HIS B CA 1
ATOM 1619 C C . HIS B 1 67 ? -6.668 -16.047 -3.303 1 98.5 67 HIS B C 1
ATOM 1621 O O . HIS B 1 67 ? -6.895 -15.508 -4.391 1 98.5 67 HIS B O 1
ATOM 1627 N N . TRP B 1 68 ? -7.254 -15.664 -2.207 1 97.38 68 TRP B N 1
ATOM 1628 C CA . TRP B 1 68 ? -7.996 -14.414 -2.086 1 97.38 68 TRP B CA 1
ATOM 1629 C C . TRP B 1 68 ? -7.828 -13.812 -0.694 1 97.38 68 TRP B C 1
ATOM 1631 O O . TRP B 1 68 ? -7.414 -14.5 0.24 1 97.38 68 TRP B O 1
ATOM 1641 N N . HIS B 1 69 ? -8.062 -12.539 -0.595 1 97.69 69 HIS B N 1
ATOM 1642 C CA . HIS B 1 69 ? -7.965 -11.789 0.653 1 97.69 69 HIS B CA 1
ATOM 1643 C C . HIS B 1 69 ? -9.328 -11.266 1.095 1 97.69 69 HIS B C 1
ATOM 1645 O O . HIS B 1 69 ? -10.125 -10.828 0.266 1 97.69 69 HIS B O 1
ATOM 1651 N N . GLU B 1 70 ? -9.531 -11.273 2.371 1 97.19 70 GLU B N 1
ATOM 1652 C CA . GLU B 1 70 ? -10.812 -10.883 2.961 1 97.19 70 GLU B CA 1
ATOM 1653 C C . GLU B 1 70 ? -11.148 -9.43 2.635 1 97.19 70 GLU B C 1
ATOM 1655 O O . GLU B 1 70 ? -12.289 -9.109 2.307 1 97.19 70 GLU B O 1
ATOM 1660 N N . LYS B 1 71 ? -10.172 -8.547 2.729 1 96.44 71 LYS B N 1
ATOM 1661 C CA . LYS B 1 71 ? -10.445 -7.125 2.537 1 96.44 71 LYS B CA 1
ATOM 1662 C C . LYS B 1 71 ? -9.594 -6.551 1.408 1 96.44 71 LYS B C 1
ATOM 1664 O O . LYS B 1 71 ? -9.336 -5.348 1.375 1 96.44 71 LYS B O 1
ATOM 1669 N N . GLY B 1 72 ? -9.039 -7.434 0.538 1 96.81 72 GLY B N 1
ATOM 1670 C CA . GLY B 1 72 ? -8.32 -6.992 -0.65 1 96.81 72 GLY B CA 1
ATOM 1671 C C . GLY B 1 72 ? -6.816 -6.949 -0.46 1 96.81 72 GLY B C 1
ATOM 1672 O O . GLY B 1 72 ? -6.316 -7.234 0.629 1 96.81 72 GLY B O 1
ATOM 1673 N N . GLN B 1 73 ? -6.125 -6.617 -1.57 1 98.19 73 GLN B N 1
ATOM 1674 C CA . GLN B 1 73 ? -4.672 -6.551 -1.614 1 98.19 73 GLN B CA 1
ATOM 1675 C C . GLN B 1 73 ? -4.199 -5.5 -2.615 1 98.19 73 GLN B C 1
ATOM 1677 O O . GLN B 1 73 ? -4.754 -5.379 -3.709 1 98.19 73 GLN B O 1
ATOM 1682 N N . VAL B 1 74 ? -3.191 -4.762 -2.244 1 98.25 74 VAL B N 1
ATOM 1683 C CA . VAL B 1 74 ? -2.52 -3.834 -3.15 1 98.25 74 VAL B CA 1
ATOM 1684 C C . VAL B 1 74 ? -1.121 -4.352 -3.477 1 98.25 74 VAL B C 1
ATOM 1686 O O . VAL B 1 74 ? -0.365 -4.723 -2.576 1 98.25 74 VAL B O 1
ATOM 1689 N N . LEU B 1 75 ? -0.782 -4.398 -4.73 1 98.5 75 LEU B N 1
ATOM 1690 C CA . LEU B 1 75 ? 0.559 -4.773 -5.168 1 98.5 75 LEU B CA 1
ATOM 1691 C C . LEU B 1 75 ? 1.262 -3.6 -5.84 1 98.5 75 LEU B C 1
ATOM 1693 O O . LEU B 1 75 ? 0.642 -2.85 -6.598 1 98.5 75 LEU B O 1
ATOM 1697 N N . ARG B 1 76 ? 2.488 -3.459 -5.551 1 97.81 76 ARG B N 1
ATOM 1698 C CA . ARG B 1 76 ? 3.381 -2.564 -6.277 1 97.81 76 ARG B CA 1
ATOM 1699 C C . ARG B 1 76 ? 4.629 -3.301 -6.75 1 97.81 76 ARG B C 1
ATOM 1701 O O . ARG B 1 76 ? 5.414 -3.791 -5.938 1 97.81 76 ARG B O 1
ATOM 1708 N N . VAL B 1 77 ? 4.82 -3.32 -8.055 1 98.44 77 VAL B N 1
ATOM 1709 C CA . VAL B 1 77 ? 6.004 -3.988 -8.586 1 98.44 77 VAL B CA 1
ATOM 1710 C C . VAL B 1 77 ? 7.223 -3.082 -8.422 1 98.44 77 VAL B C 1
ATOM 1712 O O . VAL B 1 77 ? 7.203 -1.921 -8.836 1 98.44 77 VAL B O 1
ATOM 1715 N N . THR B 1 78 ? 8.289 -3.629 -7.848 1 97.25 78 THR B N 1
ATOM 1716 C CA . THR B 1 78 ? 9.438 -2.785 -7.531 1 97.25 78 THR B CA 1
ATOM 1717 C C . THR B 1 78 ? 10.672 -3.242 -8.297 1 97.25 78 THR B C 1
ATOM 1719 O O . THR B 1 78 ? 11.656 -2.504 -8.398 1 97.25 78 THR B O 1
ATOM 1722 N N . ALA B 1 79 ? 10.648 -4.484 -8.773 1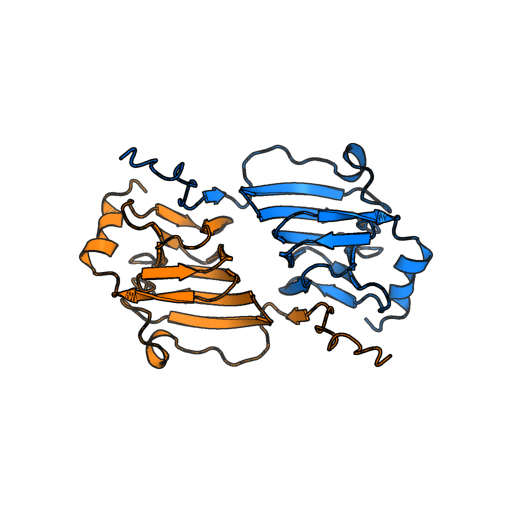 98.19 79 ALA B N 1
ATOM 1723 C CA . ALA B 1 79 ? 11.75 -4.98 -9.594 1 98.19 79 ALA B CA 1
ATOM 1724 C C . ALA B 1 79 ? 11.289 -6.105 -10.516 1 98.19 79 ALA B C 1
ATOM 1726 O O . ALA B 1 79 ? 10.398 -6.879 -10.164 1 98.19 79 ALA B O 1
ATOM 1727 N N . GLY B 1 80 ? 11.875 -6.145 -11.688 1 98.12 80 GLY B N 1
ATOM 1728 C CA . GLY B 1 80 ? 11.562 -7.191 -12.648 1 98.12 80 GLY B CA 1
ATOM 1729 C C . GLY B 1 80 ? 10.18 -7.055 -13.25 1 98.12 80 GLY B C 1
ATOM 1730 O O . GLY B 1 80 ? 9.688 -5.941 -13.453 1 98.12 80 GLY B O 1
ATOM 1731 N N . CYS B 1 81 ? 9.68 -8.234 -13.695 1 98 81 CYS B N 1
ATOM 1732 C CA . CYS B 1 81 ? 8.344 -8.273 -14.281 1 98 81 CYS B CA 1
ATOM 1733 C C . CYS B 1 81 ? 7.684 -9.625 -14.039 1 98 81 CYS B C 1
ATOM 1735 O O . CYS B 1 81 ? 8.359 -10.609 -13.75 1 98 81 CYS B O 1
ATOM 1737 N N . GLY B 1 82 ? 6.406 -9.602 -14.117 1 98.31 82 GLY B N 1
ATOM 1738 C CA . GLY B 1 82 ? 5.668 -10.82 -13.852 1 98.31 82 GLY B CA 1
ATOM 1739 C C . GLY B 1 82 ? 4.246 -10.789 -14.375 1 98.31 82 GLY B C 1
ATOM 1740 O O . GLY B 1 82 ? 3.969 -10.141 -15.391 1 98.31 82 GLY B O 1
ATOM 1741 N N . TRP B 1 83 ? 3.443 -11.609 -13.688 1 98.25 83 TRP B N 1
ATOM 1742 C CA . TRP B 1 83 ? 2.08 -11.797 -14.172 1 98.25 83 TRP B CA 1
ATOM 1743 C C . TRP B 1 83 ? 1.094 -11.852 -13.008 1 98.25 83 TRP B C 1
ATOM 1745 O O . TRP B 1 83 ? 1.436 -12.305 -11.914 1 98.25 83 TRP B O 1
ATOM 1755 N N . LEU B 1 84 ? -0.044 -11.406 -13.258 1 97.94 84 LEU B N 1
ATOM 1756 C CA . LEU B 1 84 ? -1.209 -11.516 -12.383 1 97.94 84 LEU B CA 1
ATOM 1757 C C . LEU B 1 84 ? -2.422 -12.023 -13.156 1 97.94 84 LEU B C 1
ATOM 1759 O O . LEU B 1 84 ? -2.623 -11.656 -14.32 1 97.94 84 LEU B O 1
ATOM 1763 N N . CYS B 1 85 ? -3.246 -12.797 -12.438 1 97.5 85 CYS B N 1
ATOM 1764 C CA . CYS B 1 85 ? -4.402 -13.359 -13.125 1 97.5 85 CYS B CA 1
ATOM 1765 C C . CYS B 1 85 ? -5.566 -13.562 -12.164 1 97.5 85 CYS B C 1
ATOM 1767 O O . CYS B 1 85 ? -5.418 -14.234 -11.141 1 97.5 85 CYS B O 1
ATOM 1769 N N . ASP B 1 86 ? -6.68 -12.977 -12.523 1 96.69 86 ASP B N 1
ATOM 1770 C CA . ASP B 1 86 ? -7.926 -13.32 -11.844 1 96.69 86 ASP B CA 1
ATOM 1771 C C . ASP B 1 86 ? -8.469 -14.664 -12.328 1 96.69 86 ASP B C 1
ATOM 1773 O O . ASP B 1 86 ? -8.328 -15 -13.508 1 96.69 86 ASP B O 1
ATOM 1777 N N . ARG B 1 87 ? -9.094 -15.273 -11.422 1 96.31 87 ARG B N 1
ATOM 1778 C CA . ARG B 1 87 ? -9.734 -16.516 -11.844 1 96.31 87 ARG B CA 1
ATOM 1779 C C . ARG B 1 87 ? -10.695 -16.266 -13 1 96.31 87 ARG B C 1
ATOM 1781 O O . ARG B 1 87 ? -11.508 -15.344 -12.961 1 96.31 87 ARG B O 1
ATOM 1788 N N . GLY B 1 88 ? -10.57 -17.094 -14.031 1 93.56 88 GLY B N 1
ATOM 1789 C CA . GLY B 1 88 ? -11.438 -17.016 -15.195 1 93.56 88 GLY B CA 1
ATOM 1790 C C . GLY B 1 88 ? -10.953 -16.016 -16.234 1 93.56 88 GLY B C 1
ATOM 1791 O O . GLY B 1 88 ? -11.547 -15.883 -17.297 1 93.56 88 GLY B O 1
ATOM 1792 N N . ALA B 1 89 ? -9.922 -15.289 -16.016 1 93.88 89 ALA B N 1
ATOM 1793 C CA . ALA B 1 89 ? -9.367 -14.305 -16.938 1 93.88 89 ALA B CA 1
ATOM 1794 C C . ALA B 1 89 ? -8.023 -14.766 -17.484 1 93.88 89 ALA B C 1
ATOM 1796 O O . ALA B 1 89 ? -7.527 -15.836 -17.125 1 93.88 89 ALA B O 1
ATOM 1797 N N . LYS B 1 90 ? -7.539 -13.969 -18.375 1 94 90 LYS B N 1
ATOM 1798 C CA . LYS B 1 90 ? -6.188 -14.203 -18.875 1 94 90 LYS B CA 1
ATOM 1799 C C . LYS B 1 90 ? -5.152 -13.477 -18.016 1 94 90 LYS B C 1
ATOM 1801 O O . LYS B 1 90 ? -5.418 -12.383 -17.516 1 94 90 LYS B O 1
ATOM 1806 N N . PRO B 1 91 ? -3.984 -14.109 -17.938 1 96.81 91 PRO B N 1
ATOM 1807 C CA . PRO B 1 91 ? -2.93 -13.398 -17.203 1 96.81 91 PRO B CA 1
ATOM 1808 C C . PRO B 1 91 ? -2.586 -12.055 -17.828 1 96.81 91 PRO B C 1
ATOM 1810 O O . PRO B 1 91 ? -2.596 -11.914 -19.062 1 96.81 91 PRO B O 1
ATOM 1813 N N . VAL B 1 92 ? -2.232 -11.125 -17.016 1 96.69 92 VAL B N 1
ATOM 1814 C CA . VAL B 1 92 ? -1.833 -9.789 -17.438 1 96.69 92 VAL B CA 1
ATOM 1815 C C . VAL B 1 92 ? -0.405 -9.508 -16.969 1 96.69 92 VAL B C 1
ATOM 1817 O O . VAL B 1 92 ? -0.059 -9.75 -15.812 1 96.69 92 VAL B O 1
ATOM 1820 N N . ARG B 1 93 ? 0.352 -8.969 -17.875 1 97.25 93 ARG B N 1
ATOM 1821 C CA . ARG B 1 93 ? 1.726 -8.625 -17.531 1 97.25 93 ARG B CA 1
ATOM 1822 C C . ARG B 1 93 ? 1.764 -7.434 -16.578 1 97.25 93 ARG B C 1
ATOM 1824 O O . ARG B 1 93 ? 1.027 -6.461 -16.75 1 97.25 93 ARG B O 1
ATOM 1831 N N . ILE B 1 94 ? 2.654 -7.539 -15.648 1 97.12 94 ILE B N 1
ATOM 1832 C CA . ILE B 1 94 ? 2.85 -6.43 -14.719 1 97.12 94 ILE B CA 1
ATOM 1833 C C . ILE B 1 94 ? 4.328 -6.059 -14.664 1 97.12 94 ILE B C 1
ATOM 1835 O O . ILE B 1 94 ? 5.199 -6.93 -14.758 1 97.12 94 ILE B O 1
ATOM 1839 N N . ASN B 1 95 ? 4.555 -4.77 -14.555 1 97.25 95 ASN B N 1
ATOM 1840 C CA . ASN B 1 95 ? 5.898 -4.199 -14.625 1 97.25 95 ASN B CA 1
ATOM 1841 C C . ASN B 1 95 ? 6.152 -3.209 -13.5 1 97.25 9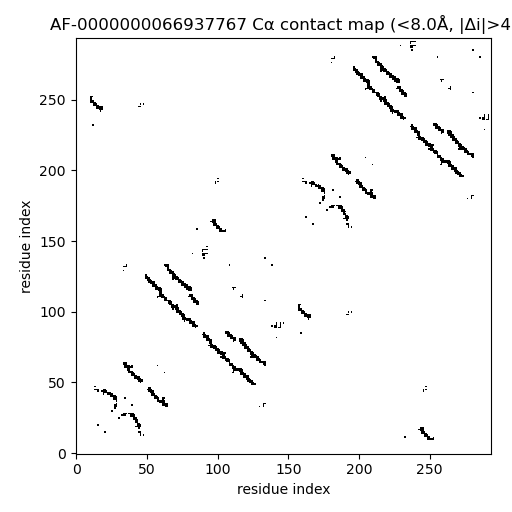5 ASN B C 1
ATOM 1843 O O . ASN B 1 95 ? 5.215 -2.771 -12.828 1 97.25 95 ASN B O 1
ATOM 1847 N N . VAL B 1 96 ? 7.496 -2.902 -13.32 1 97.25 96 VAL B N 1
ATOM 1848 C CA . VAL B 1 96 ? 7.863 -1.87 -12.352 1 97.25 96 VAL B CA 1
ATOM 1849 C C . VAL B 1 96 ? 7.055 -0.603 -12.617 1 97.25 96 VAL B C 1
ATOM 1851 O O . VAL B 1 96 ? 6.938 -0.163 -13.766 1 97.25 96 VAL B O 1
ATOM 1854 N N . GLY B 1 97 ? 6.473 -0.075 -11.523 1 94.81 97 GLY B N 1
ATOM 1855 C CA . GLY B 1 97 ? 5.641 1.109 -11.648 1 94.81 97 GLY B CA 1
ATOM 1856 C C . GLY B 1 97 ? 4.152 0.802 -11.602 1 94.81 97 GLY B C 1
ATOM 1857 O O . GLY B 1 97 ? 3.336 1.696 -11.375 1 94.81 97 GLY B O 1
ATOM 1858 N N . ASP B 1 98 ? 3.814 -0.443 -11.883 1 97.19 98 ASP B N 1
ATOM 1859 C CA . ASP B 1 98 ? 2.412 -0.836 -11.797 1 97.19 98 ASP B CA 1
ATOM 1860 C C . ASP B 1 98 ? 1.95 -0.914 -10.344 1 97.19 98 ASP B C 1
ATOM 1862 O O . ASP B 1 98 ? 2.684 -1.4 -9.484 1 97.19 98 ASP B O 1
ATOM 1866 N N . VAL B 1 99 ? 0.832 -0.33 -10.07 1 98.06 99 VAL B N 1
ATOM 1867 C CA . VAL B 1 99 ? 0.105 -0.493 -8.82 1 98.06 99 VAL B CA 1
ATOM 1868 C C . VAL B 1 99 ? -1.229 -1.189 -9.078 1 98.06 99 VAL B C 1
ATOM 1870 O O . VAL B 1 99 ? -2.004 -0.759 -9.938 1 98.06 99 VAL B O 1
ATOM 1873 N N . ILE B 1 100 ? -1.49 -2.27 -8.344 1 97.94 100 ILE B N 1
ATOM 1874 C CA . ILE B 1 100 ? -2.629 -3.133 -8.633 1 97.94 100 ILE B CA 1
ATOM 1875 C C . ILE B 1 100 ? -3.529 -3.23 -7.406 1 97.94 100 ILE B C 1
ATOM 1877 O O . ILE B 1 100 ? -3.043 -3.381 -6.281 1 97.94 100 ILE B O 1
ATOM 1881 N N . TRP B 1 101 ? -4.781 -3.084 -7.59 1 98.06 101 TRP B N 1
ATOM 1882 C CA . TRP B 1 101 ? -5.781 -3.387 -6.57 1 98.06 101 TRP B CA 1
ATOM 1883 C C . TRP B 1 101 ? -6.512 -4.684 -6.891 1 98.06 101 TRP B C 1
ATOM 1885 O O . TRP B 1 101 ? -7.113 -4.82 -7.957 1 98.06 101 TRP B O 1
ATOM 1895 N N . CYS B 1 102 ? -6.383 -5.645 -6.023 1 97.31 102 CYS B N 1
ATOM 1896 C CA . CYS B 1 102 ? -7.191 -6.859 -6.039 1 97.31 102 CYS B CA 1
ATOM 1897 C C . CYS B 1 102 ? -8.32 -6.777 -5.02 1 97.31 102 CYS B C 1
ATOM 1899 O O . CYS B 1 102 ? -8.078 -6.883 -3.814 1 97.31 102 CYS B O 1
ATOM 1901 N N . PRO B 1 103 ? -9.547 -6.711 -5.445 1 96.69 103 PRO B N 1
ATOM 1902 C CA . PRO B 1 103 ? -10.656 -6.496 -4.512 1 96.69 103 PRO B CA 1
ATOM 1903 C C . PRO B 1 103 ? -10.875 -7.68 -3.572 1 96.69 103 PRO B C 1
ATOM 1905 O O . PRO B 1 103 ? -10.375 -8.781 -3.834 1 96.69 103 PRO B O 1
ATOM 1908 N N . SER B 1 104 ? -11.641 -7.34 -2.521 1 96.25 104 SER B N 1
ATOM 1909 C CA . SER B 1 104 ? -11.992 -8.352 -1.533 1 96.25 104 SER B CA 1
ATOM 1910 C C . SER B 1 104 ? -12.562 -9.602 -2.201 1 96.25 104 SER B C 1
ATOM 1912 O O . SER B 1 104 ? -13.359 -9.508 -3.133 1 96.25 104 SER B O 1
ATOM 1914 N N . SER B 1 105 ? -12.039 -10.789 -1.814 1 95.75 105 SER B N 1
ATOM 1915 C CA . SER B 1 105 ? -12.562 -12.117 -2.129 1 95.75 105 SER B CA 1
ATOM 1916 C C . SER B 1 105 ? -12.328 -12.469 -3.596 1 95.75 105 SER B C 1
ATOM 1918 O O . SER B 1 105 ? -12.992 -13.359 -4.137 1 95.75 105 SER B O 1
ATOM 1920 N N . THR B 1 106 ? -11.492 -11.797 -4.254 1 95.75 106 THR B N 1
ATOM 1921 C CA . THR B 1 106 ? -11.164 -12.109 -5.641 1 95.75 106 THR B CA 1
ATOM 1922 C C . THR B 1 106 ? -10.039 -13.141 -5.707 1 95.75 106 THR B C 1
ATOM 1924 O O . THR B 1 106 ? -8.938 -12.898 -5.195 1 95.75 106 THR B O 1
ATOM 1927 N N . GLU B 1 107 ? -10.367 -14.219 -6.32 1 97.81 107 GLU B N 1
ATOM 1928 C CA . GLU B 1 107 ? -9.359 -15.258 -6.488 1 97.81 107 GLU B CA 1
ATOM 1929 C C . GLU B 1 107 ? -8.352 -14.875 -7.57 1 97.81 107 GLU B C 1
ATOM 1931 O O . GLU B 1 107 ? -8.734 -14.562 -8.703 1 97.81 107 GLU B O 1
ATOM 1936 N N . HIS B 1 108 ? -7.082 -14.953 -7.211 1 98.44 108 HIS B N 1
ATOM 1937 C CA . HIS B 1 108 ? -6.039 -14.578 -8.164 1 98.44 108 HIS B CA 1
ATOM 1938 C C . HIS B 1 108 ? -4.711 -15.242 -7.812 1 98.44 108 HIS B C 1
ATOM 1940 O O . HIS B 1 108 ? -4.578 -15.852 -6.754 1 98.44 108 HIS B O 1
ATOM 1946 N N . TRP B 1 109 ? -3.84 -15.188 -8.758 1 98.56 109 TRP B N 1
ATOM 1947 C CA . TRP B 1 109 ? -2.441 -15.531 -8.516 1 98.56 109 TRP B CA 1
ATOM 1948 C C . TRP B 1 109 ? -1.513 -14.477 -9.117 1 98.56 109 TRP B C 1
ATOM 1950 O O . TRP B 1 109 ? -1.929 -13.688 -9.961 1 98.56 109 TRP B O 1
ATOM 1960 N N . HIS B 1 110 ? -0.366 -14.391 -8.672 1 98.62 110 HIS B N 1
ATOM 1961 C CA . HIS B 1 110 ? 0.683 -13.562 -9.258 1 98.62 110 HIS B CA 1
ATOM 1962 C C . HIS B 1 110 ? 2.053 -14.211 -9.094 1 98.62 110 HIS B C 1
ATOM 1964 O O . HIS B 1 110 ? 2.242 -15.055 -8.219 1 98.62 110 HIS B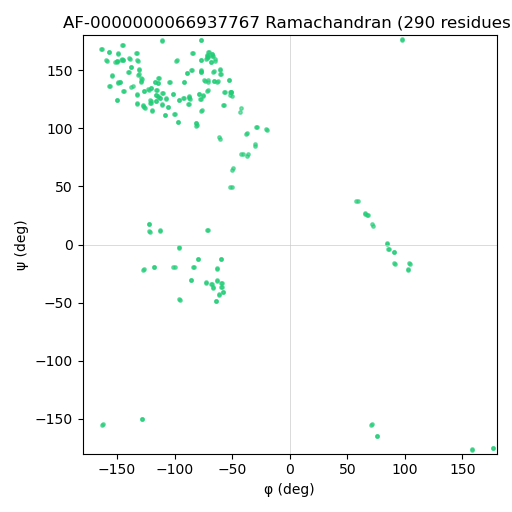 O 1
ATOM 1970 N N . GLY B 1 111 ? 2.971 -13.836 -9.875 1 98.5 111 GLY B N 1
ATOM 1971 C CA . GLY B 1 111 ? 4.305 -14.414 -9.898 1 98.5 111 GLY B CA 1
ATOM 1972 C C . GLY B 1 111 ? 5.188 -13.836 -10.992 1 98.5 111 GLY B C 1
ATOM 1973 O O . GLY B 1 111 ? 4.809 -12.875 -11.656 1 98.5 111 GLY B O 1
ATOM 1974 N N . ALA B 1 112 ? 6.367 -14.406 -11.117 1 98.69 112 ALA B N 1
ATOM 1975 C CA . ALA B 1 112 ? 7.391 -13.898 -12.023 1 98.69 112 ALA B CA 1
ATOM 1976 C C . ALA B 1 112 ? 7.191 -14.438 -13.438 1 98.69 112 ALA B C 1
ATOM 1978 O O . ALA B 1 112 ? 6.426 -15.383 -13.641 1 98.69 112 ALA B O 1
ATOM 1979 N N . ASP B 1 113 ? 7.867 -13.789 -14.328 1 97.94 113 ASP B N 1
ATOM 1980 C CA . ASP B 1 113 ? 7.945 -14.281 -15.703 1 97.94 113 ASP B CA 1
ATOM 1981 C C . ASP B 1 113 ? 8.93 -15.445 -15.812 1 97.94 113 ASP B C 1
ATOM 1983 O O . ASP B 1 113 ? 9.617 -15.781 -14.836 1 97.94 113 ASP B O 1
ATOM 1987 N N . ASP B 1 114 ? 8.992 -16.031 -17.062 1 96.56 114 ASP B N 1
ATOM 1988 C CA . ASP B 1 114 ? 9.859 -17.172 -17.281 1 96.56 114 ASP B CA 1
ATOM 1989 C C . ASP B 1 114 ? 11.328 -16.781 -17.172 1 96.56 114 ASP B C 1
ATOM 1991 O O . ASP B 1 114 ? 12.148 -17.562 -16.672 1 96.56 114 ASP B O 1
ATOM 1995 N N . GLN B 1 115 ? 11.664 -15.641 -17.562 1 96.44 115 GLN B N 1
ATOM 1996 C CA . GLN B 1 115 ? 13.07 -15.273 -17.672 1 96.44 115 GLN B CA 1
ATOM 1997 C C . GLN B 1 115 ? 13.383 -14.047 -16.812 1 96.44 115 GLN B C 1
ATOM 1999 O O . GLN B 1 115 ? 14.398 -13.383 -17.016 1 96.44 115 GLN B O 1
ATOM 2004 N N . SER B 1 116 ? 12.5 -13.727 -16.016 1 97.88 116 SER B N 1
ATOM 2005 C CA . SER B 1 116 ? 12.711 -12.602 -15.117 1 97.88 116 SER B CA 1
ATOM 2006 C C . SER B 1 116 ? 12.211 -12.914 -13.719 1 97.88 116 SER B C 1
ATOM 2008 O O . SER B 1 116 ? 11.117 -13.461 -13.547 1 97.88 116 SER B O 1
ATOM 2010 N N . TYR B 1 117 ? 13.031 -12.547 -12.781 1 98.69 117 TYR B N 1
ATOM 2011 C CA . TYR B 1 117 ? 12.492 -12.469 -11.43 1 98.69 117 TYR B CA 1
ATOM 2012 C C . TYR B 1 117 ? 11.516 -11.305 -11.289 1 98.69 117 TYR B C 1
ATOM 2014 O O . TYR B 1 117 ? 11.391 -10.484 -12.203 1 98.69 117 TYR B O 1
ATOM 2022 N N . MET B 1 118 ? 10.734 -11.289 -10.219 1 98.75 118 MET B N 1
ATOM 2023 C CA . MET B 1 118 ? 9.836 -10.18 -9.93 1 98.75 118 MET B CA 1
ATOM 2024 C C . MET B 1 118 ? 9.742 -9.922 -8.43 1 98.75 118 MET B C 1
ATOM 2026 O O . MET B 1 118 ? 9.578 -10.859 -7.648 1 98.75 118 MET B O 1
ATOM 2030 N N . VAL B 1 119 ? 9.875 -8.656 -8.07 1 98.75 119 VAL B N 1
ATOM 2031 C CA . VAL B 1 119 ? 9.633 -8.25 -6.691 1 98.75 119 VAL B CA 1
ATOM 2032 C C . VAL B 1 119 ? 8.438 -7.297 -6.637 1 98.75 119 VAL B C 1
ATOM 2034 O O . VAL B 1 119 ? 8.352 -6.352 -7.426 1 98.75 119 VAL B O 1
ATOM 2037 N N . HIS B 1 120 ? 7.531 -7.613 -5.781 1 98.44 120 HIS B N 1
ATOM 2038 C CA . HIS B 1 120 ? 6.504 -6.625 -5.469 1 98.44 120 HIS B CA 1
ATOM 2039 C C . HIS B 1 120 ? 6.332 -6.469 -3.961 1 98.44 120 HIS B C 1
ATOM 2041 O O . HIS B 1 120 ? 6.68 -7.371 -3.195 1 98.44 120 HIS B O 1
ATOM 2047 N N . GLN B 1 121 ? 5.934 -5.25 -3.562 1 98.25 121 GLN B N 1
ATOM 2048 C CA . GLN B 1 121 ? 5.398 -5.066 -2.217 1 98.25 121 GLN B CA 1
ATOM 2049 C C . GLN B 1 121 ? 3.896 -5.332 -2.18 1 98.25 121 GLN B C 1
ATOM 2051 O O . GLN B 1 121 ? 3.15 -4.82 -3.018 1 98.25 121 GLN B O 1
ATOM 2056 N N . ALA B 1 122 ? 3.518 -6.164 -1.297 1 98.56 122 ALA B N 1
ATOM 2057 C CA . ALA B 1 122 ? 2.111 -6.527 -1.143 1 98.56 122 ALA B CA 1
ATOM 2058 C C . ALA B 1 122 ? 1.547 -5.984 0.168 1 98.56 122 ALA B C 1
ATOM 2060 O O . ALA B 1 122 ? 2.078 -6.27 1.244 1 98.56 122 ALA B O 1
ATOM 2061 N N . VAL B 1 123 ? 0.543 -5.168 0.116 1 98.38 123 VAL B N 1
ATOM 2062 C CA . VAL B 1 123 ? -0.276 -4.781 1.26 1 98.38 123 VAL B CA 1
ATOM 2063 C C . VAL B 1 123 ? -1.539 -5.637 1.304 1 98.38 123 VAL B C 1
ATOM 2065 O O . VAL B 1 123 ? -2.473 -5.418 0.528 1 98.38 123 VAL B O 1
ATOM 2068 N N . SER B 1 124 ? -1.552 -6.551 2.209 1 98.44 124 SER B N 1
ATOM 2069 C CA . SER B 1 124 ? -2.664 -7.488 2.324 1 98.44 124 SER B CA 1
ATOM 2070 C C . SER B 1 124 ? -3.602 -7.094 3.461 1 98.44 124 SER B C 1
ATOM 2072 O O . SER B 1 124 ? -3.16 -6.879 4.59 1 98.44 124 SER B O 1
ATOM 2074 N N . LEU B 1 125 ? -4.848 -7.031 3.17 1 97.69 125 LEU B N 1
ATOM 2075 C CA . LEU B 1 125 ? -5.832 -6.551 4.133 1 97.69 125 LEU B CA 1
ATOM 2076 C C . LEU B 1 125 ? -6.766 -7.676 4.562 1 97.69 125 LEU B C 1
ATOM 2078 O O . LEU B 1 125 ? -7.363 -8.352 3.721 1 97.69 125 LEU B O 1
ATOM 2082 N N . GLY B 1 126 ? -6.863 -7.887 5.863 1 96.5 126 GLY B N 1
ATOM 2083 C CA . GLY B 1 126 ? -7.66 -8.984 6.391 1 96.5 126 GLY B CA 1
ATOM 2084 C C . GLY B 1 126 ? -6.992 -10.336 6.23 1 96.5 126 GLY B C 1
ATOM 2085 O O . GLY B 1 126 ? -5.785 -10.414 5.992 1 96.5 126 GLY B O 1
ATOM 2086 N N . SER B 1 127 ? -7.691 -11.375 6.375 1 97.06 127 SER B N 1
ATOM 2087 C CA . SER B 1 127 ? -7.152 -12.727 6.285 1 97.06 127 SER B CA 1
ATOM 2088 C C . SER B 1 127 ? -6.914 -13.133 4.836 1 97.06 127 SER B C 1
ATOM 2090 O O . SER B 1 127 ? -7.477 -12.531 3.918 1 97.06 127 SER B O 1
ATOM 2092 N N . VAL B 1 128 ? -6.047 -14.133 4.66 1 97.25 128 VAL B N 1
ATOM 2093 C CA . VAL B 1 128 ? -5.789 -14.711 3.342 1 97.25 128 VAL B CA 1
ATOM 2094 C C . VAL B 1 128 ? -6.211 -16.172 3.326 1 97.25 128 VAL B C 1
ATOM 2096 O O . VAL B 1 128 ? -5.996 -16.906 4.301 1 97.25 128 VAL B O 1
ATOM 2099 N N . ARG B 1 129 ? -6.809 -16.594 2.24 1 97.38 129 ARG B N 1
ATOM 2100 C CA . ARG B 1 129 ? -7.109 -18 2.016 1 97.38 129 ARG B CA 1
ATOM 2101 C C . ARG B 1 129 ? -6.41 -18.516 0.764 1 97.38 129 ARG B C 1
ATOM 2103 O O . ARG B 1 129 ? -6.746 -18.125 -0.353 1 97.38 129 ARG B O 1
ATOM 2110 N N . PHE B 1 130 ? -5.52 -19.422 0.951 1 97.69 130 PHE B N 1
ATOM 2111 C CA . PHE B 1 130 ? -4.848 -20.078 -0.165 1 97.69 130 PHE B CA 1
ATOM 2112 C C . PHE B 1 130 ? -5.66 -21.266 -0.666 1 97.69 130 PHE B C 1
ATOM 2114 O O . PHE B 1 130 ? -6.352 -21.922 0.113 1 97.69 130 PHE B O 1
ATOM 2121 N N . MET B 1 131 ? -5.5 -21.5 -1.904 1 97.69 131 MET B N 1
ATOM 2122 C CA . MET B 1 131 ? -6.23 -22.562 -2.578 1 97.69 131 MET B CA 1
ATOM 2123 C C . MET B 1 131 ? -5.273 -23.469 -3.342 1 97.69 131 MET B C 1
ATOM 2125 O O . MET B 1 131 ? -4.16 -23.734 -2.889 1 97.69 131 MET B O 1
ATOM 2129 N N . GLU B 1 132 ? -5.719 -24.062 -4.414 1 97.69 132 GLU B N 1
ATOM 2130 C CA . GLU B 1 132 ? -4.926 -25.062 -5.129 1 97.69 132 GLU B CA 1
ATOM 2131 C C . GLU B 1 132 ? -3.756 -24.406 -5.863 1 97.69 132 GLU B C 1
ATOM 2133 O O . GLU B 1 132 ? -3.783 -23.203 -6.145 1 97.69 132 GLU B O 1
ATOM 2138 N N . GLU B 1 133 ? -2.807 -25.203 -6.234 1 97.88 133 GLU B N 1
ATOM 2139 C CA . GLU B 1 133 ? -1.632 -24.812 -7.004 1 97.88 133 GLU B CA 1
ATOM 2140 C C . GLU B 1 133 ? -2.025 -24.297 -8.391 1 97.88 133 GLU B C 1
ATOM 2142 O O . GLU B 1 133 ? -2.939 -24.828 -9.016 1 97.88 133 GLU B O 1
ATOM 2147 N N . VAL B 1 134 ? -1.35 -23.266 -8.82 1 98.25 134 VAL B N 1
ATOM 2148 C CA . VAL B 1 134 ? -1.481 -22.828 -10.203 1 98.25 134 VAL B CA 1
ATOM 2149 C C . VAL B 1 134 ? -0.689 -23.766 -11.117 1 98.25 134 VAL B C 1
ATOM 2151 O O . VAL B 1 134 ? 0.544 -23.766 -11.102 1 98.25 134 VAL B O 1
ATOM 2154 N N . SER B 1 135 ? -1.356 -24.469 -11.977 1 97.44 135 SER B N 1
ATOM 2155 C CA . SER B 1 135 ? -0.704 -25.453 -12.836 1 97.44 135 SER B CA 1
ATOM 2156 C C . SER B 1 135 ? 0.157 -24.766 -13.898 1 97.44 135 SER B C 1
ATOM 2158 O O . SER B 1 135 ? -0.046 -23.594 -14.211 1 97.44 135 SER B O 1
ATOM 2160 N N . ASP B 1 136 ? 1.023 -25.562 -14.43 1 96.56 136 ASP B N 1
ATOM 2161 C CA . ASP B 1 136 ? 1.845 -25.047 -15.523 1 96.56 136 ASP B CA 1
ATOM 2162 C C . ASP B 1 136 ? 0.978 -24.594 -16.703 1 96.56 136 ASP B C 1
ATOM 2164 O O . ASP B 1 136 ? 1.277 -23.578 -17.344 1 96.56 136 ASP B O 1
ATOM 2168 N N . ASP B 1 137 ? -0.085 -25.312 -16.953 1 95.25 137 ASP B N 1
ATOM 2169 C CA . ASP B 1 137 ? -0.967 -24.938 -18.062 1 95.25 137 ASP B CA 1
ATOM 2170 C C . ASP B 1 137 ? -1.616 -23.578 -17.812 1 95.25 137 ASP B C 1
ATOM 2172 O O . ASP B 1 137 ? -1.671 -22.734 -18.703 1 95.25 137 ASP B O 1
ATOM 2176 N N . THR B 1 138 ? -2.146 -23.438 -16.625 1 96.12 138 THR B N 1
ATOM 2177 C CA . THR B 1 138 ? -2.75 -22.156 -16.266 1 96.12 138 THR B CA 1
ATOM 2178 C C . THR B 1 138 ? -1.732 -21.031 -16.375 1 96.12 138 THR B C 1
ATOM 2180 O O . THR B 1 138 ? -2.035 -19.969 -16.938 1 96.12 138 THR B O 1
ATOM 2183 N N . TYR B 1 139 ? -0.54 -21.281 -15.953 1 97.25 139 TYR B N 1
ATOM 2184 C CA . TYR B 1 139 ? 0.542 -20.297 -15.992 1 97.25 139 TYR B CA 1
ATOM 2185 C C . TYR B 1 139 ? 0.925 -19.969 -17.438 1 97.25 139 TYR B C 1
ATOM 2187 O O . TYR B 1 139 ? 1.14 -18.797 -17.781 1 97.25 139 TYR B O 1
ATOM 2195 N N . GLN B 1 140 ? 0.899 -20.875 -18.266 1 95.5 140 GLN B N 1
ATOM 2196 C CA . GLN B 1 140 ? 1.381 -20.703 -19.641 1 95.5 140 GLN B CA 1
ATOM 2197 C C . GLN B 1 140 ? 0.337 -20 -20.5 1 95.5 140 GLN B C 1
ATOM 2199 O O . GLN B 1 140 ? 0.647 -19.531 -21.594 1 95.5 140 GLN B O 1
ATOM 2204 N N . ALA B 1 141 ? -0.859 -19.891 -19.984 1 94.62 141 ALA B N 1
ATOM 2205 C CA . ALA B 1 141 ? -1.874 -19.125 -20.719 1 94.62 141 ALA B CA 1
ATOM 2206 C C . ALA B 1 141 ? -1.441 -17.688 -20.922 1 94.62 141 ALA B C 1
ATOM 2208 O O . ALA B 1 141 ? -2.031 -16.953 -21.734 1 94.62 141 ALA B O 1
ATOM 2209 N N . LYS B 1 142 ? -0.386 -17.281 -20.203 1 92.62 142 LYS B N 1
ATOM 2210 C CA . LYS B 1 142 ? 0.149 -15.93 -20.328 1 92.62 142 LYS B CA 1
ATOM 2211 C C . LYS B 1 142 ? 0.678 -15.68 -21.75 1 92.62 142 LYS B C 1
ATOM 2213 O O . LYS B 1 142 ? 0.767 -14.531 -22.188 1 92.62 142 LYS B O 1
ATOM 2218 N N . THR B 1 143 ? 1.175 -16.719 -22.391 1 84.31 143 THR B N 1
ATOM 2219 C CA . THR B 1 143 ? 1.743 -16.594 -23.719 1 84.31 143 THR B CA 1
ATOM 2220 C C . THR B 1 143 ? 0.683 -16.141 -24.719 1 84.31 143 THR B C 1
ATOM 2222 O O . THR B 1 143 ? 1.013 -15.617 -25.781 1 84.31 143 THR B O 1
ATOM 2225 N N . ASP B 1 144 ? -0.579 -16.344 -24.344 1 75.62 144 ASP B N 1
ATOM 2226 C CA . ASP B 1 144 ? -1.679 -15.914 -25.203 1 75.62 144 ASP B CA 1
ATOM 2227 C C . ASP B 1 144 ? -1.999 -14.438 -24.984 1 75.62 144 ASP B C 1
ATOM 2229 O O . ASP B 1 144 ? -2.809 -13.852 -25.703 1 75.62 144 ASP B O 1
ATOM 2233 N N . SER B 1 145 ? -1.585 -13.914 -23.875 1 65.94 145 SER B N 1
ATOM 2234 C CA . SER B 1 145 ? -1.85 -12.523 -23.5 1 65.94 145 SER B CA 1
ATOM 2235 C C . SER B 1 145 ? -0.869 -11.578 -24.188 1 65.94 145 SER B C 1
ATOM 2237 O O . SER B 1 145 ? 0.306 -11.906 -24.359 1 65.94 145 SER B O 1
ATOM 2239 N N . LYS B 1 146 ? -1.36 -10.922 -25.219 1 53.88 146 LYS B N 1
ATOM 2240 C CA . LYS B 1 146 ? -0.519 -9.969 -25.922 1 53.88 146 LYS B CA 1
ATOM 2241 C C . LYS B 1 146 ? 0.299 -9.125 -24.953 1 53.88 146 LYS B C 1
ATOM 2243 O O . LYS B 1 146 ? -0.232 -8.625 -23.953 1 53.88 146 LYS B O 1
ATOM 2248 N N . ALA B 1 147 ? 1.743 -9.305 -25.094 1 44.22 147 ALA B N 1
ATOM 2249 C CA . ALA B 1 147 ? 2.684 -8.516 -24.297 1 44.22 147 ALA B CA 1
ATOM 2250 C C . ALA B 1 147 ? 2.314 -7.035 -24.328 1 44.22 147 ALA B C 1
ATOM 2252 O O . ALA B 1 147 ? 1.855 -6.52 -25.344 1 44.22 147 ALA B O 1
#

pLDDT: mean 90.82, std 16.78, range [27.03, 98.81]

Solvent-accessible surface area (backbone atoms only — not comparable to full-atom values): 14707 Å² total; per-residue (Å²): 133,84,76,74,70,71,82,74,66,82,54,56,67,47,75,16,58,73,58,24,60,75,65,75,68,42,53,43,36,78,73,66,68,52,44,43,65,44,57,30,40,35,34,51,21,44,79,54,93,56,36,40,30,33,40,39,38,20,32,40,42,5,29,40,20,30,26,29,22,62,60,11,35,38,38,34,32,73,37,57,29,24,36,37,29,45,73,95,55,68,37,40,82,43,40,58,35,26,36,34,43,36,38,52,65,28,45,30,34,44,32,19,27,78,87,28,39,21,28,32,40,35,43,36,23,48,56,75,50,77,56,60,76,64,46,69,68,68,60,54,48,36,77,74,34,83,127,133,82,78,74,68,71,79,74,67,81,55,58,66,46,75,15,59,73,58,24,59,77,65,76,66,40,55,43,36,78,74,63,69,52,43,43,64,44,56,29,40,36,34,52,20,46,80,54,93,58,35,40,30,32,38,40,37,22,32,40,42,5,30,38,21,30,27,30,22,63,61,10,36,39,38,35,33,74,36,56,30,24,35,37,29,46,72,94,57,68,35,39,81,42,39,57,35,26,37,34,42,36,38,51,66,28,45,28,34,45,32,18,28,76,88,28,38,20,28,31,41,35,42,37,23,48,56,75,47,78,57,60,74,64,45,70,68,67,60,53,47,34,77,73,35,82,129

Radius of gyration: 20.28 Å; Cα contacts (8 Å, |Δi|>4): 801; chains: 2; bounding box: 54×52×63 Å

Secondary structure (DSSP, 8-state):
-----------S-EEEGGGS-SPPPEEHHHHH--EESS-EEEEEEEEETTEEEEEEEEPTT-EEPSEEETT-EEEEEEEEEEEEEETTS--EEEETT-EEEE-TT--EEEEE-SS--EEEEEEEES-EEE-S---HHHHHGGGGS--/-----------S-EEEGGGS-SPPPEEHHHHH--EESS-EEEEEEEEETTEEEEEEEEPTT-EEPSEEETT-EEEEEEEEEEEEEETTS--EEEETT-EEEE-TT--EEEEE-SS--EEEEEEEES-EEE-S---HHHHHGGGGS--

Organism: NCBI:txid1442368

Nearest PDB structures (foldseek):
  8oz8-assembly1_A  TM=8.938E-01  e=8.472E-14  Granulicella tundricola
  4uxa-assembly9_L  TM=8.917E-01  e=1.636E-13  Granulicella tundricola
  4bif-assembly1_C  TM=8.852E-01  e=1.929E-13  Granulicella tundricola MP5ACTX9
  2f4p-assembly2_C  TM=8.215E-01  e=6.102E-13  Thermotoga maritima MSB8
  5cu1-assembly1_A  TM=6.489E-01  e=2.165E-06  Ruegeria pomeroyi DSS-3